Protein AF-A0AAW2AM13-F1 (afdb_monomer)

Secondary structure (DSSP, 8-state):
----------EEE-----TTEE-EEEGGG---TTSEEEEEETTEEEEEEETTEEEE-GGGTTTEE--GGGGGGTB--EEESSPPSEEEEEEEEETTEEEEEEEEEEE---TT-----S--EEEEEE-----HHHHHHHHHHHHHHHHHHHHHHHHHHHHHHHHHHHHHHHHHHHHHHHHHHHHHHHHSS-SS------------------------------------------S---EEEEEEEE-S-TT-----GGGG---TTEEEEEEEEETTTEE--SHHHHHHHHHHHHHHHHHHHHHT----TT-----EEE--

Radius of gyration: 31.41 Å; Cα contacts (8 Å, |Δi|>4): 414; chains: 1; bounding box: 97×64×64 Å

Nearest PDB structures (foldseek):
  6sru-assembly9_I  TM=7.820E-01  e=1.580E-06  Mus musculus
  5x8l-assembly1_A  TM=7.707E-01  e=1.488E-06  Homo sapiens
  6sru-assembly10_J  TM=7.373E-01  e=7.263E-07  Mus musculus
  7xj9-assembly1_J  TM=5.524E-01  e=1.725E-03  Homo sapiens

InterPro domains:
  IPR007110 Immunoglobulin-like domain [PS50835] (1-102)
  IPR013783 Immunoglobulin-like fold [G3DSA:2.60.40.10] (10-112)
  IPR036179 Immunoglobulin-like domain superfamily [SSF48726] (15-102)

Solvent-accessible surface area (backbone atoms only — not comparable to full-atom values): 19755 Å² total; per-residue (Å²): 136,82,81,82,69,85,81,80,67,47,73,41,78,52,89,72,84,42,56,33,43,54,50,29,32,35,47,90,52,44,58,40,60,90,27,36,39,37,35,27,47,78,40,42,26,40,34,39,35,46,90,86,39,80,44,52,7,74,93,29,61,98,35,68,49,64,60,71,87,40,12,61,55,9,40,70,30,50,35,29,81,70,57,70,73,45,48,32,38,43,36,44,34,54,92,92,47,73,39,75,45,38,34,40,32,38,73,71,77,74,96,75,84,68,90,68,78,88,72,57,41,44,73,43,82,47,96,75,86,82,48,75,67,47,53,51,42,27,52,47,32,43,50,50,18,52,51,54,57,47,52,57,50,52,54,53,49,54,52,52,52,52,51,54,52,49,49,56,51,49,55,51,48,54,54,48,52,54,52,50,54,52,51,54,59,60,65,73,65,77,82,75,84,89,81,89,85,90,81,91,84,89,83,88,86,80,89,77,89,82,85,87,87,89,83,92,78,93,84,86,88,84,86,84,86,84,79,91,75,84,73,88,87,78,76,101,62,79,35,46,40,53,41,72,42,83,44,88,61,62,83,67,87,71,81,73,64,47,80,79,51,90,56,87,58,46,49,57,37,56,34,48,23,31,94,92,74,39,68,47,93,29,68,57,37,52,53,34,49,53,50,50,54,54,50,50,54,54,52,22,68,75,71,73,47,83,77,56,100,85,71,78,87,79,64,75,51,83,63,133

Foldseek 3Di:
DDPPPPPDKAKDFDQDWDLFKGWIFIPPQAQLLQKWKWKDFQLATQWIDHPNDIFGFPVQPPFWDAPNVCSSRRTRMIGGVGDDFGKMKMWIGDPPDIYIWIKGKDWDDDPPPDDDDGGGIGIDTDDDDDDPVSVLSNVVRVVVSVVVVVVVVVVVVVVVVVVVVVVVVVVVVVVVVVVVVVVVVVVVPPPDDDDDDDDDDDDDDDDDDDDDDDDDDDDDDDDDDDDDDDDDDDDLAQAEEEAEDEDPDQPDDDDDCVVVDPDPSYHYAYFYQYPVPGTDPHPRVVVRVVSVVVVVVVVCVVVVNPDDPPDDSHPYDDDD

Structure (mmCIF, N/CA/C/O backbone):
data_AF-A0AAW2AM13-F1
#
_entry.id   AF-A0AAW2AM13-F1
#
loop_
_atom_site.group_PDB
_atom_site.id
_atom_site.type_symbol
_atom_site.label_atom_id
_atom_site.label_alt_id
_atom_site.label_comp_id
_atom_site.label_asym_id
_atom_site.label_entity_id
_atom_site.label_seq_id
_atom_site.pdbx_PDB_ins_code
_atom_site.Cartn_x
_atom_site.Cartn_y
_atom_site.Cartn_z
_atom_site.occupancy
_atom_site.B_iso_or_equiv
_atom_site.auth_seq_id
_atom_site.auth_comp_id
_atom_site.auth_asym_id
_atom_site.auth_atom_id
_atom_site.pdbx_PDB_model_num
ATOM 1 N N . MET A 1 1 ? -11.508 -31.869 -19.699 1.00 34.47 1 MET A N 1
ATOM 2 C CA . MET A 1 1 ? -10.781 -30.897 -20.535 1.00 34.47 1 MET A CA 1
ATOM 3 C C . MET A 1 1 ? -11.032 -29.560 -19.865 1.00 34.47 1 MET A C 1
ATOM 5 O O . MET A 1 1 ? -12.048 -28.932 -20.126 1.00 34.47 1 MET A O 1
ATOM 9 N N . GLU A 1 2 ? -10.237 -29.259 -18.841 1.00 38.25 2 GLU A N 1
ATOM 10 C CA . GLU A 1 2 ? -10.307 -27.974 -18.144 1.00 38.25 2 GLU A CA 1
ATOM 11 C C . GLU A 1 2 ? -9.709 -26.927 -19.078 1.00 38.25 2 GLU A C 1
ATOM 13 O O . GLU A 1 2 ? -8.621 -27.117 -19.619 1.00 38.25 2 GLU A O 1
ATOM 18 N N . ALA A 1 3 ? -10.469 -25.870 -19.343 1.00 39.97 3 ALA A N 1
ATOM 19 C CA . ALA A 1 3 ? -9.937 -24.694 -19.998 1.00 39.97 3 ALA A CA 1
ATOM 20 C C . ALA A 1 3 ? -9.095 -23.952 -18.955 1.00 39.97 3 ALA A C 1
ATOM 22 O O . ALA A 1 3 ? -9.640 -23.217 -18.135 1.00 39.97 3 ALA A O 1
ATOM 23 N N . GLU A 1 4 ? -7.782 -24.177 -18.963 1.00 42.56 4 GLU A N 1
ATOM 24 C CA . GLU A 1 4 ? -6.815 -23.250 -18.373 1.00 42.56 4 GLU A CA 1
ATOM 25 C C . GLU A 1 4 ? -6.974 -21.916 -19.111 1.00 42.56 4 GLU A C 1
ATOM 27 O O . GLU A 1 4 ? -6.429 -21.701 -20.195 1.00 42.56 4 GLU A O 1
ATOM 32 N N . SER A 1 5 ? -7.828 -21.036 -18.588 1.00 50.34 5 SER A N 1
ATOM 33 C CA . SER A 1 5 ? -7.945 -19.688 -19.120 1.00 50.34 5 SER A CA 1
ATOM 34 C C . SER A 1 5 ? -6.643 -18.956 -18.817 1.00 50.34 5 SER A C 1
ATOM 36 O O . SER A 1 5 ? -6.288 -18.802 -17.650 1.00 50.34 5 SER A O 1
ATOM 38 N N . ASN A 1 6 ? -5.956 -18.517 -19.872 1.00 51.34 6 ASN A N 1
ATOM 39 C CA . ASN A 1 6 ? -4.823 -17.593 -19.855 1.00 51.34 6 ASN A CA 1
ATOM 40 C C . ASN A 1 6 ? -5.012 -16.462 -18.821 1.00 51.34 6 ASN A C 1
ATOM 42 O O . ASN A 1 6 ? -5.544 -15.405 -19.146 1.00 51.34 6 ASN A O 1
ATOM 46 N N . ASN A 1 7 ? -4.531 -16.662 -17.594 1.00 58.66 7 ASN A N 1
ATOM 47 C CA . ASN A 1 7 ? -4.428 -15.627 -16.559 1.00 58.66 7 ASN A CA 1
ATOM 48 C C . ASN A 1 7 ? -3.026 -14.996 -16.557 1.00 58.66 7 ASN A C 1
ATOM 50 O O . ASN A 1 7 ? -2.530 -14.542 -15.524 1.00 58.66 7 ASN A O 1
ATOM 54 N N . GLU A 1 8 ? -2.356 -15.000 -17.712 1.00 78.81 8 GLU A N 1
ATOM 55 C CA . GLU A 1 8 ? -1.064 -14.351 -17.878 1.00 78.81 8 GLU A CA 1
ATOM 56 C C . GLU A 1 8 ? -1.241 -12.871 -18.200 1.00 78.81 8 GLU A C 1
ATOM 58 O O . GLU A 1 8 ? -1.707 -12.501 -19.278 1.00 78.81 8 GLU A O 1
ATOM 63 N N . PHE A 1 9 ? -0.890 -12.020 -17.233 1.00 88.62 9 PHE A N 1
ATOM 64 C CA . PHE A 1 9 ? -0.894 -10.575 -17.396 1.00 88.62 9 PHE A CA 1
ATOM 65 C C . PHE A 1 9 ? 0.418 -9.966 -16.918 1.00 88.62 9 PHE A C 1
ATOM 67 O O . PHE A 1 9 ? 1.115 -10.539 -16.089 1.00 88.62 9 PHE A O 1
ATOM 74 N N . GLN A 1 10 ? 0.747 -8.805 -17.469 1.00 92.44 10 GLN A N 1
ATOM 75 C CA . GLN A 1 10 ? 1.889 -7.981 -17.098 1.00 92.44 10 GLN A CA 1
ATOM 76 C C . GLN A 1 10 ? 1.428 -6.534 -16.954 1.00 92.44 10 GLN A C 1
ATOM 78 O O . GLN A 1 10 ? 0.447 -6.126 -17.580 1.00 92.44 10 GLN A O 1
ATOM 83 N N . ILE A 1 11 ? 2.161 -5.748 -16.169 1.00 95.31 11 ILE A N 1
ATOM 84 C CA . ILE A 1 11 ? 1.946 -4.304 -16.078 1.00 95.31 11 ILE A CA 1
ATOM 85 C C . ILE A 1 11 ? 2.855 -3.614 -17.096 1.00 95.31 11 ILE A C 1
ATOM 87 O O . ILE A 1 11 ? 4.075 -3.808 -17.099 1.00 95.31 11 ILE A O 1
ATOM 91 N N . VAL A 1 12 ? 2.260 -2.799 -17.960 1.00 94.75 12 VAL A N 1
ATOM 92 C CA . VAL A 1 12 ? 2.947 -2.074 -19.029 1.00 94.75 12 VAL A CA 1
ATOM 93 C C . VAL A 1 12 ? 2.898 -0.579 -18.727 1.00 94.75 12 VAL A C 1
ATOM 95 O O . VAL A 1 12 ? 1.835 -0.029 -18.444 1.00 94.75 12 VAL A O 1
ATOM 98 N N . LEU A 1 13 ? 4.061 0.074 -18.772 1.00 94.25 13 LEU A N 1
ATOM 99 C CA . LEU A 1 13 ? 4.183 1.531 -18.700 1.00 94.25 13 LEU A CA 1
ATOM 100 C C . LEU A 1 13 ? 3.993 2.118 -20.103 1.00 94.25 13 LEU A C 1
ATOM 102 O O . LEU A 1 13 ? 4.618 1.649 -21.052 1.00 94.25 13 LEU A O 1
ATOM 106 N N . SER A 1 14 ? 3.159 3.145 -20.217 1.00 89.00 14 SER A N 1
ATOM 107 C CA . SER A 1 14 ? 2.939 3.890 -21.460 1.00 89.00 14 SER A CA 1
ATOM 108 C C . SER A 1 14 ? 3.911 5.069 -21.522 1.00 89.00 14 SER A C 1
ATOM 110 O O . SER A 1 14 ? 4.115 5.750 -20.522 1.00 89.00 14 SER A O 1
ATOM 112 N N . GLU A 1 15 ? 4.497 5.332 -22.690 1.00 74.25 15 GLU A N 1
ATOM 113 C CA . GLU A 1 15 ? 5.493 6.405 -22.888 1.00 74.25 15 GLU A CA 1
ATOM 114 C C . GLU A 1 15 ? 4.870 7.805 -23.059 1.00 74.25 15 GLU A C 1
ATOM 116 O O . GLU A 1 15 ? 5.548 8.766 -23.420 1.00 74.25 15 GLU A O 1
ATOM 121 N N . GLU A 1 16 ? 3.568 7.943 -22.811 1.00 69.81 16 GLU A N 1
ATOM 122 C CA . GLU A 1 16 ? 2.870 9.220 -22.905 1.00 69.81 16 GLU A CA 1
ATOM 123 C C . GLU A 1 16 ? 3.302 10.178 -21.786 1.00 69.81 16 GLU A C 1
ATOM 125 O O . GLU A 1 16 ? 3.353 9.834 -20.604 1.00 69.81 16 GLU A O 1
ATOM 130 N N . THR A 1 17 ? 3.599 11.420 -22.165 1.00 59.69 17 THR A N 1
ATOM 131 C CA . THR A 1 17 ? 4.023 12.460 -21.229 1.00 59.69 17 THR A CA 1
ATOM 132 C C . THR A 1 17 ? 2.808 13.174 -20.655 1.00 59.69 17 THR A C 1
ATOM 134 O O . THR A 1 17 ? 2.216 14.030 -21.317 1.00 59.69 17 THR A O 1
ATOM 137 N N . LYS A 1 18 ? 2.462 12.863 -19.405 1.00 67.19 18 LYS A N 1
ATOM 138 C CA . LYS A 1 18 ? 1.490 13.628 -18.622 1.00 67.19 18 LYS A CA 1
ATOM 139 C C . LYS A 1 18 ? 2.146 14.064 -17.314 1.00 67.19 18 LYS A C 1
ATOM 141 O O . LYS A 1 18 ? 2.714 13.246 -16.601 1.00 67.19 18 LYS A O 1
ATOM 146 N N . SER A 1 19 ? 2.104 15.361 -17.017 1.00 72.56 19 SER A N 1
ATOM 147 C CA . SER A 1 19 ? 2.860 15.959 -15.904 1.00 72.56 19 SER A CA 1
ATOM 148 C C . SER A 1 19 ? 2.399 15.506 -14.514 1.00 72.56 19 SER A C 1
ATOM 150 O O . SER A 1 19 ? 3.116 15.719 -13.544 1.00 72.56 19 SER A O 1
ATOM 152 N N . ASP A 1 20 ? 1.217 14.897 -14.414 1.00 84.75 20 ASP A N 1
ATOM 153 C CA . ASP A 1 20 ? 0.537 14.554 -13.161 1.00 84.75 20 ASP A CA 1
ATOM 154 C C . ASP A 1 20 ? 0.215 13.048 -13.032 1.00 84.75 20 ASP A C 1
ATOM 156 O O . ASP A 1 20 ? -0.394 12.625 -12.051 1.00 84.75 20 ASP A O 1
ATOM 160 N N . THR A 1 21 ? 0.573 12.220 -14.025 1.00 90.38 21 THR A N 1
ATOM 161 C CA . THR A 1 21 ? 0.096 10.828 -14.110 1.00 90.38 21 THR A CA 1
ATOM 162 C C . THR A 1 21 ? 1.199 9.863 -14.552 1.00 90.38 21 THR A C 1
ATOM 164 O O . THR A 1 21 ? 1.851 10.087 -15.569 1.00 90.38 21 THR A O 1
ATOM 167 N N . ILE A 1 22 ? 1.353 8.741 -13.841 1.00 93.44 22 ILE A N 1
ATOM 168 C CA . ILE A 1 22 ? 2.130 7.576 -14.293 1.00 93.44 22 ILE A CA 1
ATOM 169 C C . ILE A 1 22 ? 1.175 6.605 -14.992 1.00 93.44 22 ILE A C 1
ATOM 171 O O . ILE A 1 22 ? 0.314 6.002 -14.348 1.00 93.44 22 ILE A O 1
ATOM 175 N N . LEU A 1 23 ? 1.325 6.461 -16.310 1.00 93.25 23 LEU A N 1
ATOM 176 C CA . LEU A 1 23 ? 0.379 5.731 -17.153 1.00 93.25 23 LEU A CA 1
ATOM 177 C C . LEU A 1 23 ? 0.700 4.235 -17.229 1.00 93.25 23 LEU A C 1
ATOM 179 O O . LEU A 1 23 ? 1.558 3.813 -18.005 1.00 93.25 23 LEU A O 1
ATOM 183 N N . CYS A 1 24 ? -0.023 3.419 -16.467 1.00 93.81 24 CYS A N 1
ATOM 184 C CA . CYS A 1 24 ? 0.142 1.968 -16.436 1.00 93.81 24 CYS A CA 1
ATOM 185 C C . CYS A 1 24 ? -1.144 1.239 -16.829 1.00 93.81 24 CYS A C 1
ATOM 187 O O . CYS A 1 24 ? -2.235 1.580 -16.374 1.00 93.81 24 CYS A O 1
ATOM 189 N N . HIS A 1 25 ? -1.003 0.189 -17.633 1.00 94.12 25 HIS A N 1
ATOM 190 C CA . HIS A 1 25 ? -2.113 -0.666 -18.040 1.00 94.12 25 HIS A CA 1
ATOM 191 C C . HIS A 1 25 ? -1.739 -2.146 -17.954 1.00 94.12 25 HIS A C 1
ATOM 193 O O . HIS A 1 25 ? -0.569 -2.520 -18.072 1.00 94.12 25 HIS A O 1
ATOM 199 N N . LEU A 1 26 ? -2.739 -2.999 -17.750 1.00 94.12 26 LEU A N 1
ATOM 200 C CA . LEU A 1 26 ? -2.568 -4.445 -17.813 1.00 94.12 26 LEU A CA 1
ATOM 201 C C . LEU A 1 26 ? -2.512 -4.908 -19.271 1.00 94.12 26 LEU A C 1
ATOM 203 O O . LEU A 1 26 ? -3.323 -4.499 -20.108 1.00 94.12 26 LEU A O 1
ATOM 207 N N . SER A 1 27 ? -1.577 -5.806 -19.578 1.00 88.62 27 SER A N 1
ATOM 208 C CA . SER A 1 27 ? -1.520 -6.476 -20.877 1.00 88.62 27 SER A CA 1
ATOM 209 C C . SER A 1 27 ? -2.859 -7.151 -21.193 1.00 88.62 27 SER A C 1
ATOM 211 O O . SER A 1 27 ? -3.501 -7.692 -20.293 1.00 88.62 27 SER A O 1
ATOM 213 N N . HIS A 1 28 ? -3.245 -7.180 -22.468 1.00 82.56 28 HIS A N 1
ATOM 214 C CA . HIS A 1 28 ? -4.473 -7.833 -22.945 1.00 82.56 28 HIS A CA 1
ATOM 215 C C . HIS A 1 28 ? -5.797 -7.222 -22.444 1.00 82.56 28 HIS A C 1
ATOM 217 O O . HIS A 1 28 ? -6.837 -7.843 -22.642 1.00 82.56 28 HIS A O 1
ATOM 223 N N . ASN A 1 29 ? -5.792 -6.007 -21.869 1.00 77.75 29 ASN A N 1
ATOM 224 C CA . ASN A 1 29 ? -7.016 -5.284 -21.482 1.00 77.75 29 ASN A CA 1
ATOM 225 C C . ASN A 1 29 ? -7.897 -6.098 -20.505 1.00 77.75 29 ASN A C 1
ATOM 227 O O . ASN A 1 29 ? -9.113 -6.213 -20.659 1.00 77.75 29 ASN A O 1
ATOM 231 N N . ILE A 1 30 ? -7.246 -6.741 -19.533 1.00 88.25 30 ILE A N 1
ATOM 232 C CA . ILE A 1 30 ? -7.905 -7.546 -18.502 1.00 88.25 30 ILE A CA 1
ATOM 233 C C . ILE A 1 30 ? -8.464 -6.608 -17.430 1.00 88.25 30 ILE A C 1
ATOM 235 O O . ILE A 1 30 ? -7.782 -5.685 -16.990 1.00 88.25 30 ILE A O 1
ATOM 239 N N . SER A 1 31 ? -9.692 -6.865 -16.979 1.00 91.12 31 SER A N 1
ATOM 240 C CA . SER A 1 31 ? -10.332 -6.070 -15.929 1.00 91.12 31 SER A CA 1
ATOM 241 C C . SER A 1 31 ? -9.576 -6.168 -14.601 1.00 91.12 31 SER A C 1
ATOM 243 O O . SER A 1 31 ? -9.434 -7.251 -14.033 1.00 91.12 31 SER A O 1
ATOM 245 N N . ALA A 1 32 ? -9.199 -5.016 -14.054 1.00 91.69 32 ALA A N 1
ATOM 246 C CA . ALA A 1 32 ? -8.535 -4.873 -12.764 1.00 91.69 32 ALA A CA 1
ATOM 247 C C . ALA A 1 32 ? -9.512 -4.666 -11.586 1.00 91.69 32 ALA A C 1
ATOM 249 O O . ALA A 1 32 ? -9.083 -4.578 -10.441 1.00 91.69 32 ALA A O 1
ATOM 250 N N . VAL A 1 33 ? -10.829 -4.612 -11.827 1.00 92.50 33 VAL A N 1
ATOM 251 C CA . VAL A 1 33 ? -11.846 -4.288 -10.797 1.00 92.50 33 VAL A CA 1
ATOM 252 C C . VAL A 1 33 ? -11.836 -5.250 -9.602 1.00 92.50 33 VAL A C 1
ATOM 254 O O . VAL A 1 33 ? -12.071 -4.840 -8.467 1.00 92.50 33 VAL A O 1
ATOM 257 N N . ALA A 1 34 ? -11.596 -6.538 -9.852 1.00 89.69 34 ALA A N 1
ATOM 258 C CA . ALA A 1 34 ? -11.531 -7.562 -8.807 1.00 89.69 34 ALA A CA 1
ATOM 259 C C . ALA A 1 34 ? -10.113 -7.752 -8.238 1.00 89.69 34 ALA A C 1
ATOM 261 O O . ALA A 1 34 ? -9.929 -8.542 -7.315 1.00 89.69 34 ALA A O 1
ATOM 262 N N . MET A 1 35 ? -9.121 -7.055 -8.796 1.00 93.50 35 MET A N 1
ATOM 263 C CA . MET A 1 35 ? -7.724 -7.169 -8.399 1.00 93.50 35 MET A CA 1
ATOM 264 C C . MET A 1 35 ? -7.406 -6.211 -7.256 1.00 93.50 35 MET A C 1
ATOM 266 O O . MET A 1 35 ? -8.108 -5.229 -7.001 1.00 93.50 35 MET A O 1
ATOM 270 N N . GLU A 1 36 ? -6.311 -6.499 -6.571 1.00 94.62 36 GLU A N 1
ATOM 271 C CA . GLU A 1 36 ? -5.734 -5.595 -5.594 1.00 94.62 36 GLU A CA 1
ATOM 272 C C . GLU A 1 36 ? -4.581 -4.820 -6.240 1.00 94.62 36 GLU A C 1
ATOM 274 O O . GLU A 1 36 ? -3.684 -5.416 -6.832 1.00 94.62 36 GLU A O 1
ATOM 279 N N . ILE A 1 37 ? -4.613 -3.491 -6.144 1.00 96.69 37 ILE A N 1
ATOM 280 C CA . ILE A 1 37 ? -3.616 -2.601 -6.752 1.00 96.69 37 ILE A CA 1
ATOM 281 C C . ILE A 1 37 ? -2.953 -1.805 -5.640 1.00 96.69 37 ILE A C 1
ATOM 283 O O . ILE A 1 37 ? -3.635 -1.197 -4.815 1.00 96.69 37 ILE A O 1
ATOM 287 N N . ARG A 1 38 ? -1.623 -1.784 -5.616 1.00 97.06 38 ARG A N 1
ATOM 288 C CA . ARG A 1 38 ? -0.847 -1.013 -4.644 1.00 97.06 38 ARG A CA 1
ATOM 289 C C . ARG A 1 38 ? 0.169 -0.141 -5.354 1.00 97.06 38 ARG A C 1
ATOM 291 O O . ARG A 1 38 ? 0.928 -0.634 -6.184 1.00 97.06 38 ARG A O 1
ATOM 298 N N . TRP A 1 39 ? 0.208 1.129 -4.982 1.00 98.19 39 TRP A N 1
ATOM 299 C CA . TRP A 1 39 ? 1.229 2.067 -5.417 1.00 98.19 39 TRP A CA 1
ATOM 300 C C . TRP A 1 39 ? 2.070 2.511 -4.227 1.00 98.19 39 TRP A C 1
ATOM 302 O O . TRP A 1 39 ? 1.536 2.919 -3.194 1.00 98.19 39 TRP A O 1
ATOM 312 N N . PHE A 1 40 ? 3.387 2.469 -4.398 1.00 98.06 40 PHE A N 1
ATOM 313 C CA . PHE A 1 40 ? 4.366 2.972 -3.440 1.00 98.06 40 PHE A CA 1
ATOM 314 C C . PHE A 1 40 ? 5.296 3.967 -4.121 1.00 98.06 40 PHE A C 1
ATOM 316 O O . PHE A 1 40 ? 5.604 3.803 -5.299 1.00 98.06 40 PHE A O 1
ATOM 323 N N . LYS A 1 41 ? 5.779 4.955 -3.371 1.00 96.75 41 LYS A N 1
ATOM 324 C CA . LYS A 1 41 ? 6.922 5.792 -3.740 1.00 96.75 41 LYS A CA 1
ATOM 325 C C . LYS A 1 41 ? 8.013 5.516 -2.721 1.00 96.75 41 LYS A C 1
ATOM 327 O O . LYS A 1 41 ? 7.814 5.748 -1.531 1.00 96.75 41 LYS A O 1
ATOM 332 N N . GLU A 1 42 ? 9.146 4.995 -3.172 1.00 95.94 42 GLU A N 1
ATOM 333 C CA . GLU A 1 42 ? 10.180 4.451 -2.290 1.00 95.94 42 GLU A CA 1
ATOM 334 C C . GLU A 1 42 ? 9.601 3.402 -1.331 1.00 95.94 42 GLU A C 1
ATOM 336 O O . GLU A 1 42 ? 9.319 2.288 -1.752 1.00 95.94 42 GLU A O 1
ATOM 341 N N . THR A 1 43 ? 9.392 3.745 -0.060 1.00 95.25 43 THR A N 1
ATOM 342 C CA . THR A 1 43 ? 8.769 2.859 0.938 1.00 95.25 43 THR A CA 1
ATOM 343 C C . THR A 1 43 ? 7.430 3.382 1.452 1.00 95.25 43 THR A C 1
ATOM 345 O O . THR A 1 43 ? 6.774 2.718 2.255 1.00 95.25 43 THR A O 1
ATOM 348 N N . ASP A 1 44 ? 6.990 4.539 0.962 1.00 96.31 44 ASP A N 1
ATOM 349 C CA . ASP A 1 44 ? 5.738 5.152 1.367 1.00 96.31 44 ASP A CA 1
ATOM 350 C C . ASP A 1 44 ? 4.587 4.640 0.504 1.00 96.31 44 ASP A C 1
ATOM 352 O O . ASP A 1 44 ? 4.644 4.675 -0.727 1.00 96.31 44 ASP A O 1
ATOM 356 N N . CYS A 1 45 ? 3.518 4.179 1.153 1.00 95.50 45 CYS A N 1
ATOM 357 C CA . CYS A 1 45 ? 2.259 3.871 0.489 1.00 95.50 45 CYS A CA 1
ATOM 358 C C . CYS A 1 45 ? 1.710 5.155 -0.134 1.00 95.50 45 CYS A C 1
ATOM 360 O O . CYS A 1 45 ? 1.542 6.153 0.564 1.00 95.50 45 CYS A O 1
ATOM 362 N N . VAL A 1 46 ? 1.437 5.116 -1.436 1.00 97.19 46 VAL A N 1
ATOM 363 C CA . VAL A 1 46 ? 0.760 6.191 -2.165 1.00 97.19 46 VAL A CA 1
ATOM 364 C C . VAL A 1 46 ? -0.733 5.921 -2.159 1.00 97.19 46 VAL A C 1
ATOM 366 O O . VAL A 1 46 ? -1.507 6.735 -1.665 1.00 97.19 46 VAL A O 1
ATOM 369 N N . CYS A 1 47 ? -1.144 4.753 -2.651 1.00 95.88 47 CYS A N 1
ATOM 370 C CA . CYS A 1 47 ? -2.521 4.299 -2.541 1.00 95.88 47 CYS A CA 1
ATOM 371 C C . CYS A 1 47 ? -2.644 2.781 -2.634 1.00 95.88 47 CYS A C 1
ATOM 373 O O . CYS A 1 47 ? -1.747 2.063 -3.081 1.00 95.88 47 CYS A O 1
ATOM 375 N N . PHE A 1 48 ? -3.804 2.310 -2.203 1.00 92.31 48 PHE A N 1
ATOM 376 C CA . PHE A 1 48 ? -4.191 0.915 -2.160 1.00 92.31 48 PHE A CA 1
ATOM 377 C C . PHE A 1 48 ? -5.639 0.792 -2.630 1.00 92.31 48 PHE A C 1
ATOM 379 O O . PHE A 1 48 ? -6.528 1.433 -2.075 1.00 92.31 48 PHE A O 1
ATOM 386 N N . TYR A 1 49 ? -5.891 -0.042 -3.632 1.00 94.06 49 TYR A N 1
ATOM 387 C CA . TYR A 1 49 ? -7.228 -0.373 -4.105 1.00 94.06 49 TYR A CA 1
ATOM 388 C C . TYR A 1 49 ? -7.518 -1.849 -3.855 1.00 94.06 49 TYR A C 1
ATOM 390 O O . TYR A 1 49 ? -6.771 -2.717 -4.303 1.00 94.06 49 TYR A O 1
ATOM 398 N N . LYS A 1 50 ? -8.624 -2.131 -3.164 1.00 90.19 50 LYS A N 1
ATOM 399 C CA . LYS A 1 50 ? -9.157 -3.487 -2.981 1.00 90.19 50 LYS A CA 1
ATOM 400 C C . LYS A 1 50 ? -10.648 -3.426 -2.691 1.00 90.19 50 LYS A C 1
ATOM 402 O O . LYS A 1 50 ? -11.107 -2.512 -2.008 1.00 90.19 50 LYS A O 1
ATOM 407 N N . ASN A 1 51 ? -11.415 -4.409 -3.164 1.00 87.38 51 ASN A N 1
ATOM 408 C CA . ASN A 1 51 ? -12.855 -4.522 -2.892 1.00 87.38 51 ASN A CA 1
ATOM 409 C C . ASN A 1 51 ? -13.625 -3.228 -3.221 1.00 87.38 51 ASN A C 1
ATOM 411 O O . ASN A 1 51 ? -14.486 -2.795 -2.453 1.00 87.38 51 ASN A O 1
ATOM 415 N N . LYS A 1 52 ? -13.283 -2.584 -4.349 1.00 85.88 52 LYS A N 1
ATOM 416 C CA . LYS A 1 52 ? -13.858 -1.301 -4.795 1.00 85.88 52 LYS A CA 1
ATOM 417 C C . LYS A 1 52 ? -13.660 -0.135 -3.819 1.00 85.88 52 LYS A C 1
ATOM 419 O O . LYS A 1 52 ? -14.401 0.843 -3.866 1.00 85.88 52 LYS A O 1
ATOM 424 N N . ARG A 1 53 ? -12.673 -0.227 -2.928 1.00 88.62 53 ARG A N 1
ATOM 425 C CA . ARG A 1 53 ? -12.285 0.846 -2.011 1.00 88.62 53 ARG A CA 1
ATOM 426 C C . ARG A 1 53 ? -10.874 1.297 -2.333 1.00 88.62 53 ARG A C 1
ATOM 428 O O . ARG A 1 53 ? -9.972 0.466 -2.403 1.00 88.62 53 ARG A O 1
ATOM 435 N N . LEU A 1 54 ? -10.709 2.606 -2.487 1.00 91.94 54 LEU A N 1
ATOM 436 C CA . LEU A 1 54 ? -9.414 3.265 -2.570 1.00 91.94 54 LEU A CA 1
ATOM 437 C C . LEU A 1 54 ? -9.044 3.787 -1.177 1.00 91.94 54 LEU A C 1
ATOM 439 O O . LEU A 1 54 ? -9.838 4.469 -0.533 1.00 91.94 54 LEU A O 1
ATOM 443 N N . ILE A 1 55 ? -7.858 3.424 -0.709 1.00 91.88 55 ILE A N 1
ATOM 444 C CA . ILE A 1 55 ? -7.235 3.911 0.517 1.00 91.88 55 ILE A CA 1
ATOM 445 C C . ILE A 1 55 ? -6.019 4.722 0.095 1.00 91.88 55 ILE A C 1
ATOM 447 O O . ILE A 1 55 ? -5.145 4.218 -0.611 1.00 91.88 55 ILE A O 1
ATOM 451 N N . GLU A 1 56 ? -5.966 5.972 0.527 1.00 94.69 56 GLU A N 1
ATOM 452 C CA . GLU A 1 56 ? -4.836 6.858 0.277 1.00 94.69 56 GLU A CA 1
ATOM 453 C C . GLU A 1 56 ? -3.778 6.677 1.362 1.00 94.69 56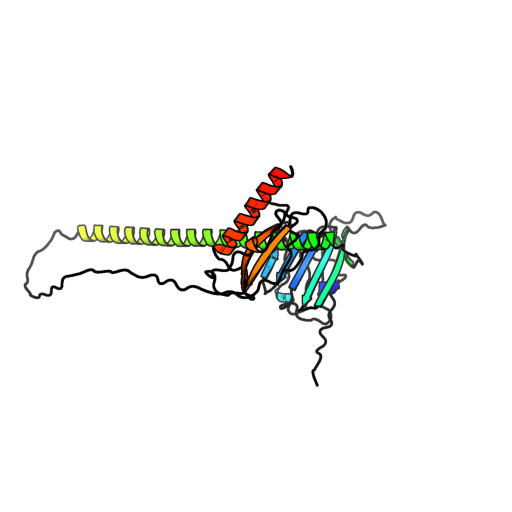 GLU A C 1
ATOM 455 O O . GLU A 1 56 ? -4.084 6.447 2.535 1.00 94.69 56 GLU A O 1
ATOM 460 N N . GLY A 1 57 ? -2.514 6.769 0.965 1.00 91.06 57 GLY A N 1
ATOM 461 C CA . GLY A 1 57 ? -1.406 6.842 1.898 1.00 91.06 57 GLY A CA 1
ATOM 462 C C . GLY A 1 57 ? -1.467 8.116 2.730 1.00 91.06 57 GLY A C 1
ATOM 463 O O . GLY A 1 57 ? -1.849 9.167 2.226 1.00 91.06 57 GLY A O 1
ATOM 464 N N . ILE A 1 58 ? -1.020 8.048 3.987 1.00 89.50 58 ILE A N 1
ATOM 465 C CA . ILE A 1 58 ? -1.054 9.192 4.919 1.00 89.50 58 ILE A CA 1
ATOM 466 C C . ILE A 1 58 ? -0.348 10.418 4.316 1.00 89.50 58 ILE A C 1
ATOM 468 O O . ILE A 1 58 ? -0.861 11.529 4.367 1.00 89.50 58 ILE A O 1
ATOM 472 N N . SER A 1 59 ? 0.814 10.216 3.688 1.00 90.44 59 SER A N 1
ATOM 473 C CA . SER A 1 59 ? 1.593 11.292 3.059 1.00 90.44 59 SER A CA 1
ATOM 474 C C . SER A 1 59 ? 0.997 11.806 1.739 1.00 90.44 59 SER A C 1
ATOM 476 O O . SER A 1 59 ? 1.514 12.762 1.160 1.00 90.44 59 SER A O 1
ATOM 478 N N . TYR A 1 60 ? -0.052 11.167 1.221 1.00 92.00 60 TYR A N 1
ATOM 479 C CA . TYR A 1 60 ? -0.660 11.461 -0.079 1.00 92.00 60 TYR A CA 1
ATOM 480 C C . TYR A 1 60 ? -2.152 11.777 0.018 1.00 92.00 60 TYR A C 1
ATOM 482 O O . TYR A 1 60 ? -2.802 11.889 -1.016 1.00 92.00 60 TYR A O 1
ATOM 490 N N . GLU A 1 61 ? -2.668 11.963 1.232 1.00 88.69 61 GLU A N 1
ATOM 491 C CA . GLU A 1 61 ? -4.073 12.277 1.474 1.00 88.69 61 GLU A CA 1
ATOM 492 C C . GLU A 1 61 ? -4.532 13.489 0.652 1.00 88.69 61 GLU A C 1
ATOM 494 O O . GLU A 1 61 ? -3.841 14.507 0.553 1.00 88.69 61 GLU A O 1
ATOM 499 N N . ASP A 1 62 ? -5.693 13.338 0.019 1.00 88.19 62 ASP A N 1
ATOM 500 C CA . ASP A 1 62 ? -6.329 14.286 -0.887 1.00 88.19 62 ASP A CA 1
ATOM 501 C C . ASP A 1 62 ? -5.495 14.615 -2.138 1.00 88.19 62 ASP A C 1
ATOM 503 O O . ASP A 1 62 ? -5.816 15.566 -2.859 1.00 88.19 62 ASP A O 1
ATOM 507 N N . ARG A 1 63 ? -4.417 13.875 -2.426 1.00 89.75 63 ARG A N 1
ATOM 508 C CA . ARG A 1 63 ? -3.564 14.090 -3.609 1.00 89.75 63 ARG A CA 1
ATOM 509 C C . ARG A 1 63 ? -3.667 12.977 -4.635 1.00 89.75 63 ARG A C 1
ATOM 511 O O . ARG A 1 63 ? -3.231 13.209 -5.761 1.00 89.75 63 ARG A O 1
ATOM 518 N N . VAL A 1 64 ? -4.219 11.818 -4.277 1.00 91.69 64 VAL A N 1
ATOM 519 C CA . VAL A 1 64 ? -4.269 10.652 -5.162 1.00 91.69 64 VAL A CA 1
ATOM 520 C C . VAL A 1 64 ? -5.627 10.505 -5.819 1.00 91.69 64 VAL A C 1
ATOM 522 O O . VAL A 1 64 ? -6.671 10.658 -5.195 1.00 91.69 64 VAL A O 1
ATOM 525 N N . SER A 1 65 ? -5.609 10.116 -7.086 1.00 86.75 65 SER A N 1
ATOM 526 C CA . SER A 1 65 ? -6.777 9.558 -7.753 1.00 86.75 65 SER A CA 1
ATOM 527 C C . SER A 1 65 ? -6.369 8.332 -8.563 1.00 86.75 65 SER A C 1
ATOM 529 O O . SER A 1 65 ? -5.278 8.266 -9.132 1.00 86.75 65 SER A O 1
ATOM 531 N N . LEU A 1 66 ? -7.249 7.334 -8.565 1.00 83.94 66 LEU A N 1
ATOM 532 C CA . LEU A 1 66 ? -7.163 6.159 -9.423 1.00 83.94 66 LEU A CA 1
ATOM 533 C C . LEU A 1 66 ? -8.389 6.200 -10.344 1.00 83.94 66 LEU A C 1
ATOM 535 O O . LEU A 1 66 ? -9.492 6.401 -9.825 1.00 83.94 66 LEU A O 1
ATOM 539 N N . PRO A 1 67 ? -8.247 6.022 -11.668 1.00 84.12 67 PRO A N 1
ATOM 540 C CA . PRO A 1 67 ? -9.377 6.063 -12.591 1.00 84.12 67 PRO A CA 1
ATOM 541 C C . PRO A 1 67 ? -10.219 4.787 -12.449 1.00 84.12 67 PRO A C 1
ATOM 543 O O . PRO A 1 67 ? -10.101 3.845 -13.229 1.00 84.12 67 PRO A O 1
ATOM 546 N N . THR A 1 68 ? -11.070 4.734 -11.419 1.00 84.56 68 THR A N 1
ATOM 547 C CA . THR A 1 68 ? -11.840 3.534 -11.053 1.00 84.56 68 THR A CA 1
ATOM 548 C C . THR A 1 68 ? -12.769 3.049 -12.160 1.00 84.56 68 THR A C 1
ATOM 550 O O . THR A 1 68 ? -12.976 1.844 -12.282 1.00 84.56 68 THR A O 1
ATOM 553 N N . ASP A 1 69 ? -13.276 3.963 -12.988 1.00 87.12 69 ASP A N 1
ATOM 554 C CA . ASP A 1 69 ? -14.153 3.653 -14.124 1.00 87.12 69 ASP A CA 1
ATOM 555 C C . ASP A 1 69 ? -13.389 2.996 -15.288 1.00 87.12 69 ASP A C 1
ATOM 557 O O . ASP A 1 69 ? -13.969 2.300 -16.118 1.00 87.12 69 ASP A O 1
ATOM 561 N N . GLU A 1 70 ? -12.066 3.172 -15.340 1.00 90.62 70 GLU A N 1
ATOM 562 C CA . GLU A 1 70 ? -11.201 2.603 -16.377 1.00 90.62 70 GLU A CA 1
ATOM 563 C C . GLU A 1 70 ? -10.500 1.312 -15.926 1.00 90.62 70 GLU A C 1
ATOM 565 O O . GLU A 1 70 ? -9.839 0.648 -16.730 1.00 90.62 70 GLU A O 1
ATOM 570 N N . LEU A 1 71 ? -10.706 0.887 -14.673 1.00 92.69 71 LEU A N 1
ATOM 571 C CA . LEU A 1 71 ? -10.215 -0.400 -14.171 1.00 92.69 71 LEU A CA 1
ATOM 572 C C . LEU A 1 71 ? -10.808 -1.583 -14.939 1.00 92.69 71 LEU A C 1
ATOM 574 O O . LEU A 1 71 ? -10.132 -2.594 -15.113 1.00 92.69 71 LEU A O 1
ATOM 578 N N . GLU A 1 72 ? -12.042 -1.468 -15.438 1.00 91.88 72 GLU A N 1
ATOM 579 C CA . GLU A 1 72 ? -12.665 -2.487 -16.299 1.00 91.88 72 GLU A CA 1
ATOM 580 C C . GLU A 1 72 ? -11.855 -2.738 -17.576 1.00 91.88 72 GLU A C 1
ATOM 582 O O . GLU A 1 72 ? -11.894 -3.836 -18.128 1.00 91.88 72 GLU A O 1
ATOM 587 N N . ARG A 1 73 ? -11.085 -1.733 -18.010 1.00 91.25 73 ARG A N 1
ATOM 588 C CA . ARG A 1 73 ? -10.183 -1.787 -19.164 1.00 91.25 73 ARG A CA 1
ATOM 589 C C . ARG A 1 73 ? -8.722 -2.042 -18.772 1.00 91.25 73 ARG A C 1
ATOM 591 O O . ARG A 1 73 ? -7.799 -1.804 -19.548 1.00 91.25 73 ARG A O 1
ATOM 598 N N . GLY A 1 74 ? -8.488 -2.451 -17.528 1.00 92.38 74 GLY A N 1
ATOM 599 C CA . GLY A 1 74 ? -7.148 -2.707 -17.013 1.00 92.38 74 GLY A CA 1
ATOM 600 C C . GLY A 1 74 ? -6.279 -1.459 -16.859 1.00 92.38 74 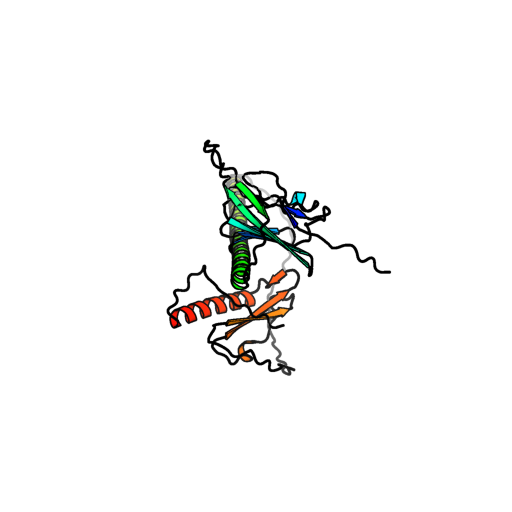GLY A C 1
ATOM 601 O O . GLY A 1 74 ? -5.058 -1.600 -16.800 1.00 92.38 74 GLY A O 1
ATOM 602 N N . ASN A 1 75 ? -6.856 -0.252 -16.801 1.00 93.75 75 ASN A N 1
ATOM 603 C CA . ASN A 1 75 ? -6.089 0.957 -16.506 1.00 93.75 75 ASN A CA 1
ATOM 604 C C . ASN A 1 75 ? -5.766 1.014 -15.007 1.00 93.75 75 ASN A C 1
ATOM 606 O O . ASN A 1 75 ? -6.653 1.211 -14.183 1.00 93.75 75 ASN A O 1
ATOM 610 N N . VAL A 1 76 ? -4.489 0.867 -14.660 1.00 95.00 76 VAL A N 1
ATOM 611 C CA . VAL A 1 76 ? -3.984 0.894 -13.277 1.00 95.00 76 VAL A CA 1
ATOM 612 C C . VAL A 1 76 ? -3.092 2.116 -13.018 1.00 95.00 76 VAL A C 1
ATOM 614 O O . VAL A 1 76 ? -2.270 2.111 -12.100 1.00 95.00 76 VAL A O 1
ATOM 617 N N . SER A 1 77 ? -3.239 3.156 -13.843 1.00 94.94 77 SER A N 1
ATOM 618 C CA . SER A 1 77 ? -2.443 4.386 -13.802 1.00 94.94 77 SER A CA 1
ATOM 619 C C . SER A 1 77 ? -2.604 5.142 -12.490 1.00 94.94 77 SER A C 1
ATOM 621 O O . SER A 1 77 ? -3.705 5.255 -11.959 1.00 94.94 77 SER A O 1
ATOM 623 N N . LEU A 1 78 ? -1.510 5.723 -12.006 1.00 95.06 78 LEU A N 1
ATOM 624 C CA . LEU A 1 78 ? -1.505 6.569 -10.818 1.00 95.06 78 LEU A CA 1
ATOM 625 C C . LEU A 1 78 ? -1.611 8.036 -11.225 1.00 95.06 78 LEU A C 1
ATOM 627 O O . LEU A 1 78 ? -0.734 8.520 -11.937 1.00 95.06 78 LEU A O 1
ATOM 631 N N . GLN A 1 79 ? -2.620 8.752 -10.727 1.00 92.94 79 GLN A N 1
ATOM 632 C CA . GLN A 1 79 ? -2.723 10.202 -10.886 1.00 92.94 79 GLN A CA 1
ATOM 633 C C . GLN A 1 79 ? -2.507 10.907 -9.544 1.00 92.94 79 GLN A C 1
ATOM 635 O O . GLN A 1 79 ? -3.143 10.579 -8.538 1.00 92.94 79 GLN A O 1
ATOM 640 N N . LEU A 1 80 ? -1.613 11.894 -9.542 1.00 91.88 80 LEU A N 1
ATOM 641 C CA . LEU A 1 80 ? -1.279 12.727 -8.392 1.00 91.88 80 LEU A CA 1
ATOM 642 C C . LEU A 1 80 ? -1.504 14.198 -8.736 1.00 91.88 80 LEU A C 1
ATOM 644 O O . LEU A 1 80 ? -1.141 14.626 -9.822 1.00 91.88 80 LEU A O 1
ATOM 648 N N . LYS A 1 81 ? -2.036 15.000 -7.803 1.00 89.94 81 LYS A N 1
ATOM 649 C CA . LYS A 1 81 ? -2.147 16.466 -7.990 1.00 89.94 81 LYS A CA 1
ATOM 650 C C . LYS A 1 81 ? -0.808 17.112 -8.361 1.00 89.94 81 LYS A C 1
ATOM 652 O O . LYS A 1 81 ? -0.767 18.039 -9.161 1.00 89.94 81 LYS A O 1
ATOM 657 N N . GLU A 1 82 ? 0.261 16.612 -7.755 1.00 84.44 82 GLU A N 1
ATOM 658 C CA . GLU A 1 82 ? 1.638 16.974 -8.049 1.00 84.44 82 GLU A CA 1
ATOM 659 C C . GLU A 1 82 ? 2.447 15.679 -8.029 1.00 84.44 82 GLU A C 1
ATOM 661 O O . GLU A 1 82 ? 2.546 15.013 -6.994 1.00 84.44 82 GLU A O 1
ATOM 666 N N . LEU A 1 83 ? 2.923 15.267 -9.204 1.00 86.38 83 LEU A N 1
ATOM 667 C CA . LEU A 1 83 ? 3.780 14.099 -9.325 1.00 86.38 83 LEU A CA 1
ATOM 668 C C . LEU A 1 83 ? 5.172 14.483 -8.823 1.00 86.38 83 LEU A C 1
ATOM 670 O O . LEU A 1 83 ? 5.754 15.464 -9.275 1.00 86.38 83 LEU A O 1
ATOM 674 N N . ASP A 1 84 ? 5.716 13.704 -7.898 1.00 88.06 84 ASP A N 1
ATOM 675 C CA . ASP A 1 84 ? 7.060 13.948 -7.386 1.00 88.06 84 ASP A CA 1
ATOM 676 C C . ASP A 1 84 ? 8.090 13.095 -8.128 1.00 88.06 84 ASP A C 1
ATOM 678 O O . ASP A 1 84 ? 7.793 11.969 -8.521 1.00 88.06 84 ASP A O 1
ATOM 682 N N . VAL A 1 85 ? 9.335 13.572 -8.184 1.00 89.56 85 VAL A N 1
ATOM 683 C CA . VAL A 1 85 ? 10.505 12.780 -8.596 1.00 89.56 85 VAL A CA 1
ATOM 684 C C . VAL A 1 85 ? 10.770 11.644 -7.602 1.00 89.56 85 VAL A C 1
ATOM 686 O O . VAL A 1 85 ? 10.675 11.829 -6.384 1.00 89.56 85 VAL A O 1
ATOM 689 N N . GLY A 1 86 ? 11.135 10.474 -8.125 1.00 93.12 86 GLY A N 1
ATOM 690 C CA . GLY A 1 86 ? 11.510 9.299 -7.341 1.00 93.12 86 GLY A CA 1
ATOM 691 C C . GLY A 1 86 ? 11.126 7.975 -7.999 1.00 93.12 86 GLY A C 1
ATOM 692 O O . GLY A 1 86 ? 10.618 7.936 -9.124 1.00 93.12 86 GLY A O 1
ATOM 693 N N . ASP A 1 87 ? 11.375 6.887 -7.273 1.00 96.75 87 ASP A N 1
ATOM 694 C CA . ASP A 1 87 ? 11.031 5.530 -7.699 1.00 96.75 87 ASP A CA 1
ATOM 695 C C . ASP A 1 87 ? 9.640 5.144 -7.197 1.00 96.75 87 ASP A C 1
ATOM 697 O O . ASP A 1 87 ? 9.406 5.070 -5.990 1.00 96.75 87 ASP A O 1
ATOM 701 N N . TYR A 1 88 ? 8.748 4.826 -8.126 1.00 97.44 88 TYR A N 1
ATOM 702 C CA . TYR A 1 88 ? 7.411 4.326 -7.854 1.00 97.44 88 TYR A CA 1
ATOM 703 C C . TYR A 1 88 ? 7.327 2.835 -8.151 1.00 97.44 88 TYR A C 1
ATOM 705 O O . TYR A 1 88 ? 7.851 2.365 -9.157 1.00 97.44 88 TYR A O 1
ATOM 713 N N . LEU A 1 89 ? 6.641 2.089 -7.295 1.00 98.19 89 LEU A N 1
ATOM 714 C CA . LEU A 1 89 ? 6.351 0.672 -7.473 1.00 98.19 89 LEU A CA 1
ATOM 715 C C . LEU A 1 89 ? 4.839 0.493 -7.592 1.00 98.19 89 LEU A C 1
ATOM 717 O O . LEU A 1 89 ? 4.106 0.851 -6.671 1.00 98.19 89 LEU A O 1
ATOM 721 N N . CYS A 1 90 ? 4.394 -0.098 -8.697 1.00 97.81 90 CYS A N 1
ATOM 722 C CA . CYS A 1 90 ? 3.036 -0.605 -8.842 1.00 97.81 90 CYS A CA 1
ATOM 723 C C . CYS A 1 90 ? 3.049 -2.120 -8.641 1.00 97.81 90 CYS A C 1
ATOM 725 O O . CYS A 1 90 ? 3.863 -2.814 -9.254 1.00 97.81 90 CYS A O 1
ATOM 727 N N . GLN A 1 91 ? 2.147 -2.619 -7.801 1.00 97.50 91 GLN A N 1
ATOM 728 C CA . GLN A 1 91 ? 1.880 -4.040 -7.609 1.00 97.50 91 GLN A CA 1
ATOM 729 C C . GLN A 1 91 ? 0.420 -4.315 -7.965 1.00 97.50 91 GLN A C 1
ATOM 731 O O . GLN A 1 91 ? -0.471 -3.624 -7.467 1.00 97.50 91 GLN A O 1
ATOM 736 N N . VAL A 1 92 ? 0.173 -5.333 -8.784 1.00 96.50 92 VAL A N 1
ATOM 737 C CA . VAL A 1 92 ? -1.175 -5.811 -9.109 1.00 96.50 92 VAL A CA 1
ATOM 738 C C . VAL A 1 92 ? -1.271 -7.279 -8.733 1.00 96.50 92 VAL A C 1
ATOM 740 O O . VAL A 1 92 ? -0.521 -8.115 -9.235 1.00 96.50 92 VAL A O 1
ATOM 743 N N . ILE A 1 93 ? -2.191 -7.583 -7.824 1.00 94.06 93 ILE A N 1
ATOM 744 C CA . ILE A 1 93 ? -2.362 -8.898 -7.215 1.00 94.06 93 ILE A CA 1
ATOM 745 C C . ILE A 1 93 ? -3.715 -9.459 -7.650 1.00 94.06 93 ILE A C 1
ATOM 747 O O . ILE A 1 93 ? -4.756 -8.819 -7.478 1.00 94.06 93 ILE A O 1
ATOM 751 N N . ASN A 1 94 ? -3.699 -10.672 -8.193 1.00 91.62 94 ASN A N 1
ATOM 752 C CA . ASN A 1 94 ? -4.887 -11.415 -8.592 1.00 91.62 94 ASN A CA 1
ATOM 753 C C . ASN A 1 94 ? -4.773 -12.857 -8.079 1.00 91.62 94 ASN A C 1
ATOM 755 O O . ASN A 1 94 ? -4.063 -13.673 -8.668 1.00 91.62 94 ASN A O 1
ATOM 759 N N . GLY A 1 95 ? -5.447 -13.158 -6.967 1.00 86.75 95 GLY A N 1
ATOM 760 C CA . GLY A 1 95 ? -5.313 -14.447 -6.288 1.00 86.75 95 GLY A CA 1
ATOM 761 C C . GLY A 1 95 ? -3.909 -14.642 -5.711 1.00 86.75 95 GLY A C 1
ATOM 762 O O . GLY A 1 95 ? -3.465 -13.865 -4.871 1.00 86.75 95 GLY A O 1
ATOM 763 N N . ASP A 1 96 ? -3.223 -15.688 -6.161 1.00 85.62 96 ASP A N 1
ATOM 764 C CA . ASP A 1 96 ? -1.843 -16.034 -5.804 1.00 85.62 96 ASP A CA 1
ATOM 765 C C . ASP A 1 96 ? -0.791 -15.328 -6.676 1.00 85.62 96 ASP A C 1
ATOM 767 O O . ASP A 1 96 ? 0.388 -15.271 -6.316 1.00 85.62 96 ASP A O 1
ATOM 771 N N . ARG A 1 97 ? -1.204 -14.751 -7.808 1.00 87.88 97 ARG A N 1
ATOM 772 C CA . ARG A 1 97 ? -0.311 -14.045 -8.724 1.00 87.88 97 ARG A CA 1
ATOM 773 C C . ARG A 1 97 ? -0.116 -12.595 -8.305 1.00 87.88 97 ARG A C 1
ATOM 775 O O . ARG A 1 97 ? -1.077 -11.877 -8.040 1.00 87.88 97 ARG A O 1
ATOM 782 N N . THR A 1 98 ? 1.136 -12.148 -8.332 1.00 93.62 98 THR A N 1
ATOM 783 C CA . THR A 1 98 ? 1.519 -10.743 -8.161 1.00 93.62 98 THR A CA 1
ATOM 784 C C . THR A 1 98 ? 2.401 -10.319 -9.326 1.00 93.62 98 THR A C 1
ATOM 786 O O . THR A 1 98 ? 3.433 -10.937 -9.570 1.00 93.62 98 THR A O 1
ATOM 789 N N . GLU A 1 99 ? 2.006 -9.257 -10.017 1.00 95.69 99 GLU A N 1
ATOM 790 C CA . GLU A 1 99 ? 2.834 -8.571 -11.006 1.00 95.69 99 GLU A CA 1
ATOM 791 C C . GLU A 1 99 ? 3.324 -7.246 -10.432 1.00 95.69 99 GLU A C 1
ATOM 793 O O . GLU A 1 99 ? 2.583 -6.549 -9.737 1.00 95.69 99 GLU A O 1
ATOM 798 N N . GLU A 1 100 ? 4.570 -6.886 -10.733 1.00 97.06 100 GLU A N 1
ATOM 799 C CA . GLU A 1 100 ? 5.193 -5.659 -10.241 1.00 97.06 100 GLU A CA 1
ATOM 800 C C . GLU A 1 100 ? 5.892 -4.904 -11.378 1.00 97.06 100 GLU A C 1
ATOM 802 O O . GLU A 1 100 ? 6.534 -5.496 -12.249 1.00 97.06 100 GLU A O 1
ATOM 807 N N . ILE A 1 101 ? 5.828 -3.574 -11.347 1.00 97.38 101 ILE A N 1
ATOM 808 C CA . ILE A 1 101 ? 6.640 -2.702 -12.200 1.00 97.38 101 ILE A CA 1
ATOM 809 C C . ILE A 1 101 ? 7.212 -1.561 -11.363 1.00 97.38 101 ILE A C 1
ATOM 811 O O . ILE A 1 101 ? 6.499 -0.931 -10.585 1.00 97.38 101 ILE A O 1
ATOM 815 N N . THR A 1 102 ? 8.508 -1.286 -11.531 1.00 98.06 102 THR A N 1
ATOM 816 C CA . THR A 1 102 ? 9.146 -0.110 -10.929 1.00 98.06 102 THR A CA 1
ATOM 817 C C . THR A 1 102 ? 9.381 0.957 -11.990 1.00 98.06 102 THR A C 1
ATOM 819 O O . THR A 1 102 ? 9.937 0.679 -13.055 1.00 98.06 102 THR A O 1
ATOM 822 N N . ILE A 1 103 ? 8.958 2.179 -11.689 1.00 96.38 103 ILE A N 1
ATOM 823 C CA . ILE A 1 103 ? 9.025 3.346 -12.555 1.00 96.38 103 ILE A CA 1
ATOM 824 C C . ILE A 1 103 ? 9.854 4.427 -11.868 1.00 96.38 103 ILE A C 1
ATOM 826 O O . ILE A 1 103 ? 9.498 4.899 -10.795 1.00 96.38 103 ILE A O 1
ATOM 830 N N . HIS A 1 104 ? 10.940 4.852 -12.503 1.00 95.00 104 HIS A N 1
ATOM 831 C CA . HIS A 1 104 ? 11.674 6.041 -12.090 1.00 95.00 104 HIS A CA 1
ATOM 832 C C . HIS A 1 104 ? 11.062 7.270 -12.746 1.00 95.00 104 HIS A C 1
ATOM 834 O O . HIS A 1 104 ? 10.888 7.295 -13.968 1.00 95.00 104 HIS A O 1
ATOM 840 N N . THR A 1 105 ? 10.789 8.293 -11.949 1.00 91.31 105 THR A N 1
ATOM 841 C CA . THR A 1 105 ? 10.348 9.602 -12.427 1.00 91.31 105 THR A CA 1
ATOM 842 C C . THR A 1 105 ? 11.449 10.631 -12.215 1.00 91.31 105 THR A C 1
ATOM 844 O O . THR A 1 105 ? 12.091 10.644 -11.167 1.00 91.31 105 THR A O 1
ATOM 847 N N . SER A 1 106 ? 11.681 11.492 -13.204 1.00 87.62 106 SER A N 1
ATOM 848 C CA . SER A 1 106 ? 12.694 12.550 -13.138 1.00 87.62 106 SER A CA 1
ATOM 849 C C . SER A 1 106 ? 12.266 13.769 -13.946 1.00 87.62 106 SER A C 1
ATOM 851 O O . SER A 1 106 ? 11.497 13.652 -14.901 1.00 87.62 106 SER A O 1
ATOM 853 N N . PHE A 1 107 ? 12.802 14.943 -13.613 1.00 83.56 107 PHE A N 1
ATOM 854 C CA . PHE A 1 107 ? 12.679 16.102 -14.495 1.00 83.56 107 PHE A CA 1
ATOM 855 C C . PHE A 1 107 ? 13.409 15.835 -15.811 1.00 83.56 107 PHE A C 1
ATOM 857 O O . PHE A 1 107 ? 14.480 15.223 -15.825 1.00 83.56 107 PHE A O 1
ATOM 864 N N . LYS A 1 108 ? 12.832 16.299 -16.919 1.00 72.69 108 LYS A N 1
ATOM 865 C CA . LYS A 1 108 ? 13.534 16.314 -18.198 1.00 72.69 108 LYS A CA 1
ATOM 866 C C . LYS A 1 108 ? 14.688 17.322 -18.117 1.00 72.69 108 LYS A C 1
ATOM 868 O O . LYS A 1 108 ? 14.460 18.490 -17.821 1.00 72.69 108 LYS A O 1
ATOM 873 N N . THR A 1 109 ? 15.914 16.873 -18.363 1.00 60.78 109 THR A N 1
ATOM 874 C CA . THR A 1 109 ? 17.078 17.748 -18.550 1.00 60.78 109 THR A CA 1
ATOM 875 C C . THR A 1 109 ? 17.398 17.784 -20.037 1.00 60.78 109 THR A C 1
ATOM 877 O O . THR A 1 109 ? 17.700 16.736 -20.608 1.00 60.78 109 THR A O 1
ATOM 880 N N . ASP A 1 110 ? 17.306 18.948 -20.674 1.00 60.72 110 ASP A N 1
ATOM 881 C CA . ASP A 1 110 ? 17.747 19.095 -22.062 1.00 60.72 110 ASP A CA 1
ATOM 882 C C . ASP A 1 110 ? 19.286 19.090 -22.113 1.00 60.72 110 ASP A C 1
ATOM 884 O O . ASP A 1 110 ? 19.937 19.746 -21.298 1.00 60.72 110 ASP A O 1
ATOM 888 N N . GLU A 1 111 ? 19.879 18.371 -23.072 1.00 56.47 111 GLU A N 1
ATOM 889 C CA . GLU A 1 111 ? 21.333 18.417 -23.313 1.00 56.47 111 GLU A CA 1
ATOM 890 C C . GLU A 1 111 ? 21.795 19.751 -23.945 1.00 56.47 111 GLU A C 1
ATOM 892 O O . GLU A 1 111 ? 22.989 20.035 -23.958 1.00 56.47 111 GLU A O 1
ATOM 897 N N . ASP A 1 112 ? 20.866 20.615 -24.381 1.00 49.66 112 ASP A N 1
ATOM 898 C CA . ASP A 1 112 ? 21.154 21.795 -25.217 1.00 49.66 112 ASP A CA 1
ATOM 899 C C . ASP A 1 112 ? 20.797 23.161 -24.588 1.00 49.66 112 ASP A C 1
ATOM 901 O O . ASP A 1 112 ? 20.580 24.145 -25.294 1.00 49.66 112 ASP A O 1
ATOM 905 N N . GLY A 1 113 ? 20.763 23.269 -23.255 1.00 49.44 113 GLY A N 1
ATOM 906 C CA . GLY A 1 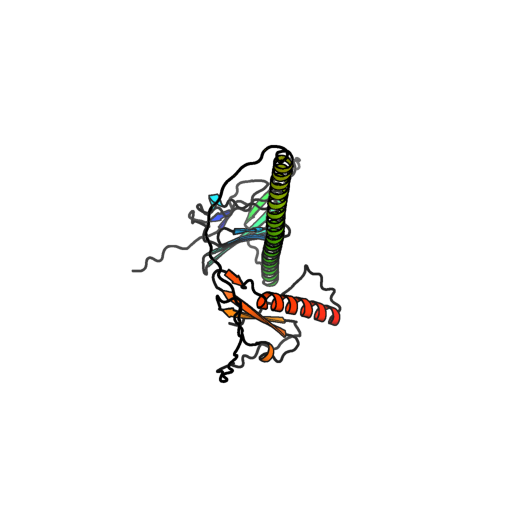113 ? 20.898 24.563 -22.560 1.00 49.44 113 GLY A CA 1
ATOM 907 C C . GLY A 1 113 ? 19.848 25.649 -22.855 1.00 49.44 113 GLY A C 1
ATOM 908 O O . GLY A 1 113 ? 20.113 26.820 -22.579 1.00 49.44 113 GLY A O 1
ATOM 909 N N . PHE A 1 114 ? 18.673 25.305 -23.387 1.00 53.06 114 PHE A N 1
ATOM 910 C CA . PHE A 1 114 ? 17.556 26.240 -23.523 1.00 53.06 114 PHE A CA 1
ATOM 911 C C . PHE A 1 114 ? 16.503 25.936 -22.455 1.00 53.06 114 PHE A C 1
ATOM 913 O O . PHE A 1 114 ? 15.971 24.833 -22.404 1.00 53.06 114 PHE A O 1
ATOM 920 N N . GLU A 1 115 ? 16.218 26.908 -21.586 1.00 48.91 115 GLU A N 1
ATOM 921 C CA . GLU A 1 115 ? 15.211 26.794 -20.527 1.00 48.91 115 GLU A CA 1
ATOM 922 C C . GLU A 1 115 ? 13.810 26.595 -21.132 1.00 48.91 115 GLU A C 1
ATOM 924 O O . GLU A 1 115 ? 13.118 27.554 -21.483 1.00 48.91 115 GLU A O 1
ATOM 929 N N . MET A 1 116 ? 13.361 25.342 -21.247 1.00 51.62 116 MET A N 1
ATOM 930 C CA . MET A 1 116 ? 11.931 25.051 -21.253 1.00 51.62 116 MET A CA 1
ATOM 931 C C . MET A 1 116 ? 11.369 25.217 -19.837 1.00 51.62 116 MET A C 1
ATOM 933 O O . MET A 1 116 ? 12.033 24.921 -18.844 1.00 51.62 116 MET A O 1
ATOM 937 N N . LEU A 1 117 ? 10.126 25.705 -19.764 1.00 51.72 117 LEU A N 1
ATOM 938 C CA . LEU A 1 117 ? 9.365 25.906 -18.528 1.00 51.72 117 LEU A CA 1
ATOM 939 C C . LEU A 1 117 ? 9.481 24.688 -17.590 1.00 51.72 117 LEU A C 1
ATOM 941 O O . LEU A 1 117 ? 9.435 23.548 -18.066 1.00 51.72 117 LEU A O 1
ATOM 945 N N . PRO A 1 118 ? 9.601 24.900 -16.264 1.00 54.91 118 PRO A N 1
ATOM 946 C CA . PRO A 1 118 ? 9.716 23.792 -15.329 1.00 54.91 118 PRO A CA 1
ATOM 947 C C . PRO A 1 118 ? 8.422 22.970 -15.386 1.00 54.91 118 PRO A C 1
ATOM 949 O O . PRO A 1 118 ? 7.366 23.545 -15.634 1.00 54.91 118 PRO A O 1
ATOM 952 N N . GLN A 1 119 ? 8.504 21.668 -15.077 1.00 58.03 119 GLN A N 1
ATOM 953 C CA . GLN A 1 119 ? 7.390 20.757 -14.707 1.00 58.03 119 GLN A CA 1
ATOM 954 C C . GLN A 1 119 ? 7.027 19.615 -15.679 1.00 58.03 119 GLN A C 1
ATOM 956 O O . GLN A 1 119 ? 6.036 18.930 -15.440 1.00 58.03 119 GLN A O 1
ATOM 961 N N . THR A 1 120 ? 7.810 19.303 -16.720 1.00 67.88 120 THR A N 1
ATOM 962 C CA . THR A 1 120 ? 7.588 18.020 -17.429 1.00 67.88 120 THR A CA 1
ATOM 963 C C . THR A 1 120 ? 8.388 16.901 -16.764 1.00 67.88 120 THR A C 1
ATOM 965 O O . THR A 1 120 ? 9.615 16.842 -16.884 1.00 67.88 120 THR A O 1
ATOM 968 N N . ILE A 1 121 ? 7.687 16.024 -16.047 1.00 79.75 121 ILE A N 1
ATOM 969 C CA . ILE A 1 121 ? 8.250 14.809 -15.453 1.00 79.75 121 ILE A CA 1
ATOM 970 C C . ILE A 1 121 ? 8.200 13.686 -16.486 1.00 79.75 121 ILE A C 1
ATOM 972 O O . ILE A 1 121 ? 7.164 13.428 -17.096 1.00 79.75 121 ILE A O 1
ATOM 976 N N . TRP A 1 122 ? 9.336 13.022 -16.685 1.00 84.31 122 TRP A N 1
ATOM 977 C CA . TRP A 1 122 ? 9.439 11.807 -17.484 1.00 84.31 122 TRP A CA 1
ATOM 978 C C . TRP A 1 122 ? 9.339 10.596 -16.565 1.00 84.31 122 TRP A C 1
ATOM 980 O O . TRP A 1 122 ? 9.892 10.613 -15.466 1.00 84.31 122 TRP A O 1
ATOM 990 N N . SER A 1 123 ? 8.691 9.530 -17.031 1.00 89.81 123 SER A N 1
ATOM 991 C CA . SER A 1 123 ? 8.648 8.245 -16.337 1.00 89.81 123 SER A CA 1
ATOM 992 C C . SER A 1 123 ? 9.288 7.142 -17.186 1.00 89.81 123 SER A C 1
ATOM 994 O O . SER A 1 123 ? 9.084 7.068 -18.396 1.00 89.81 123 SER A O 1
ATOM 996 N N . LYS A 1 124 ? 10.138 6.310 -16.582 1.00 91.69 124 LYS A N 1
ATOM 997 C CA . LYS A 1 124 ? 10.772 5.175 -17.267 1.00 91.69 124 LYS A CA 1
ATOM 998 C C . LYS A 1 124 ? 10.728 3.935 -16.396 1.00 91.69 124 LYS A C 1
ATOM 1000 O O . LYS A 1 124 ? 10.954 4.013 -15.189 1.00 91.69 124 LYS A O 1
ATOM 1005 N N . LYS A 1 125 ? 10.499 2.778 -17.009 1.00 94.88 125 LYS A N 1
ATOM 1006 C CA . LYS A 1 125 ? 10.635 1.496 -16.318 1.00 94.88 125 LYS A CA 1
ATOM 1007 C C . LYS A 1 125 ? 12.101 1.283 -15.937 1.00 94.88 125 LYS A C 1
ATOM 1009 O O . LYS A 1 125 ? 12.991 1.493 -16.760 1.00 94.88 125 LYS A O 1
ATOM 1014 N N . ILE A 1 126 ? 12.346 0.846 -14.707 1.00 95.81 126 ILE A N 1
ATOM 1015 C CA . ILE A 1 126 ? 13.673 0.446 -14.231 1.00 95.81 126 ILE A CA 1
ATOM 1016 C C . ILE A 1 126 ? 13.627 -0.964 -13.644 1.00 95.81 126 ILE A C 1
ATOM 1018 O O . ILE A 1 126 ? 12.607 -1.391 -13.104 1.00 95.81 126 ILE A O 1
ATOM 1022 N N . ASP A 1 127 ? 14.746 -1.681 -13.735 1.00 94.88 127 ASP A N 1
ATOM 1023 C CA . ASP A 1 127 ? 14.932 -2.966 -13.058 1.00 94.88 127 ASP A CA 1
ATOM 1024 C C . ASP A 1 127 ? 15.567 -2.728 -11.681 1.00 94.88 127 ASP A C 1
ATOM 1026 O O . ASP A 1 127 ? 16.787 -2.770 -11.508 1.00 94.88 127 ASP A O 1
ATOM 1030 N N . LYS A 1 128 ? 14.726 -2.373 -10.704 1.00 94.25 128 LYS A N 1
ATOM 1031 C CA . LYS A 1 128 ? 15.129 -2.180 -9.308 1.00 94.25 128 LYS A CA 1
ATOM 1032 C C . LYS A 1 128 ? 14.716 -3.386 -8.479 1.00 94.25 128 LYS A C 1
ATOM 1034 O O . LYS A 1 128 ? 13.546 -3.757 -8.436 1.00 94.25 128 LYS A O 1
ATOM 1039 N N . LYS A 1 129 ? 15.673 -3.943 -7.737 1.00 95.56 129 LYS A N 1
ATOM 1040 C CA . LYS A 1 129 ? 15.415 -4.993 -6.749 1.00 95.56 129 LYS A CA 1
ATOM 1041 C C . LYS A 1 129 ? 15.206 -4.379 -5.372 1.00 95.56 129 LYS A C 1
ATOM 1043 O O . LYS A 1 129 ? 16.169 -4.004 -4.710 1.00 95.56 129 LYS A O 1
ATOM 1048 N N . TRP A 1 130 ? 13.951 -4.304 -4.952 1.00 93.81 130 TRP A N 1
ATOM 1049 C CA . TRP A 1 130 ? 13.578 -3.900 -3.600 1.00 93.81 130 TRP A CA 1
ATOM 1050 C C . TRP A 1 130 ? 14.003 -4.956 -2.578 1.00 93.81 130 TRP A C 1
ATOM 1052 O O . TRP A 1 130 ? 13.710 -6.144 -2.740 1.00 93.81 130 TRP A O 1
ATOM 1062 N N . THR A 1 131 ? 14.687 -4.517 -1.528 1.00 95.25 131 THR A N 1
ATOM 1063 C CA . THR A 1 131 ? 15.159 -5.358 -0.424 1.00 95.25 131 THR A CA 1
ATOM 1064 C C . THR A 1 131 ? 14.011 -5.790 0.491 1.00 95.25 131 THR A C 1
ATOM 1066 O O . THR A 1 131 ? 12.999 -5.099 0.605 1.00 95.25 131 THR A O 1
ATOM 1069 N N . ASP A 1 132 ? 14.189 -6.882 1.240 1.00 89.19 132 ASP A N 1
ATOM 1070 C CA . ASP A 1 132 ? 13.205 -7.330 2.244 1.00 89.19 132 ASP A CA 1
ATOM 1071 C C . ASP A 1 132 ? 12.902 -6.247 3.288 1.00 89.19 132 ASP A C 1
ATOM 1073 O O . ASP A 1 132 ? 11.781 -6.121 3.790 1.00 89.19 132 ASP A O 1
ATOM 1077 N N . LYS A 1 133 ? 13.911 -5.423 3.592 1.00 87.25 133 LYS A N 1
ATOM 1078 C CA . LYS A 1 133 ? 13.791 -4.276 4.487 1.00 87.25 133 LYS A CA 1
ATOM 1079 C C . LYS A 1 133 ? 12.819 -3.233 3.928 1.00 87.25 133 LYS A C 1
ATOM 1081 O O . LYS A 1 133 ? 11.909 -2.834 4.653 1.00 87.25 133 LYS A O 1
ATOM 1086 N N . GLU A 1 134 ? 13.000 -2.824 2.673 1.00 86.81 134 GLU A N 1
ATOM 1087 C CA . GLU A 1 134 ? 12.125 -1.859 1.992 1.00 86.81 134 GLU A CA 1
ATOM 1088 C C . GLU A 1 134 ? 10.712 -2.424 1.828 1.00 86.81 134 GLU A C 1
ATOM 1090 O O . GLU A 1 134 ? 9.746 -1.734 2.127 1.00 86.81 134 GLU A O 1
ATOM 1095 N N . ARG A 1 135 ? 10.574 -3.706 1.466 1.00 89.19 135 ARG A N 1
ATOM 1096 C CA . ARG A 1 135 ? 9.265 -4.379 1.365 1.00 89.19 135 ARG A CA 1
ATOM 1097 C C . ARG A 1 135 ? 8.528 -4.416 2.705 1.00 89.19 135 ARG A C 1
ATOM 1099 O O . ARG A 1 135 ? 7.318 -4.205 2.762 1.00 89.19 135 ARG A O 1
ATOM 1106 N N . THR A 1 136 ? 9.258 -4.629 3.799 1.00 82.69 136 THR A N 1
ATOM 1107 C CA . THR A 1 136 ? 8.702 -4.535 5.156 1.00 82.69 136 THR A CA 1
ATOM 1108 C C . THR A 1 136 ? 8.259 -3.105 5.475 1.00 82.69 136 THR A C 1
ATOM 1110 O O . THR A 1 136 ? 7.219 -2.903 6.097 1.00 82.69 136 THR A O 1
ATOM 1113 N N . GLU A 1 137 ? 9.034 -2.097 5.074 1.00 81.62 137 GLU A N 1
ATOM 1114 C CA . GLU A 1 137 ? 8.695 -0.683 5.275 1.00 81.62 137 GLU A CA 1
ATOM 1115 C C . GLU A 1 137 ? 7.453 -0.280 4.458 1.00 81.62 137 GLU A C 1
ATOM 1117 O O . GLU A 1 137 ? 6.530 0.293 5.034 1.00 81.62 137 GLU A O 1
ATOM 1122 N N . MET A 1 138 ? 7.344 -0.722 3.201 1.00 93.19 138 MET A N 1
ATOM 1123 C CA . MET A 1 138 ? 6.143 -0.581 2.365 1.00 93.19 138 MET A CA 1
ATOM 1124 C C . MET A 1 138 ? 4.905 -1.195 3.021 1.00 93.19 138 MET A C 1
ATOM 1126 O O . MET A 1 138 ? 3.868 -0.542 3.133 1.00 93.19 138 MET A O 1
ATOM 1130 N N . ALA A 1 139 ? 5.007 -2.439 3.502 1.00 84.62 139 ALA A N 1
ATOM 1131 C CA . ALA A 1 139 ? 3.897 -3.114 4.171 1.00 84.62 139 ALA A CA 1
ATOM 1132 C C . ALA A 1 139 ? 3.443 -2.358 5.431 1.00 84.62 139 ALA A C 1
ATOM 1134 O O . ALA A 1 139 ? 2.245 -2.181 5.647 1.00 84.62 139 ALA A O 1
ATOM 1135 N N . ASN A 1 140 ? 4.388 -1.856 6.232 1.00 77.94 140 ASN A N 1
ATOM 1136 C CA . ASN A 1 140 ? 4.076 -1.034 7.404 1.00 77.94 140 ASN A CA 1
ATOM 1137 C C . ASN A 1 140 ? 3.420 0.300 7.019 1.00 77.94 140 ASN A C 1
ATOM 1139 O O . ASN A 1 140 ? 2.484 0.738 7.692 1.00 77.94 140 ASN A O 1
ATOM 1143 N N . SER A 1 141 ? 3.878 0.934 5.936 1.00 90.38 141 SER A N 1
ATOM 1144 C CA . SER A 1 141 ? 3.295 2.177 5.424 1.00 90.38 141 SER A CA 1
ATOM 1145 C C . SER A 1 141 ? 1.856 1.963 4.935 1.00 90.38 141 SER A C 1
ATOM 1147 O O . SER A 1 141 ? 0.954 2.717 5.301 1.00 90.38 141 SER A O 1
ATOM 1149 N N . ALA A 1 142 ? 1.597 0.867 4.212 1.00 87.88 142 ALA A N 1
ATOM 1150 C CA . ALA A 1 142 ? 0.250 0.490 3.782 1.00 87.88 142 ALA A CA 1
ATOM 1151 C C . ALA A 1 142 ? -0.676 0.182 4.969 1.00 87.88 142 ALA A C 1
ATOM 1153 O O . ALA A 1 142 ? -1.803 0.672 5.014 1.00 87.88 142 ALA A O 1
ATOM 1154 N N . LEU A 1 143 ? -0.199 -0.569 5.968 1.00 83.62 143 LEU A N 1
ATOM 1155 C CA . LEU A 1 143 ? -0.962 -0.828 7.193 1.00 83.62 143 LEU A CA 1
ATOM 1156 C C . LEU A 1 143 ? -1.309 0.468 7.929 1.00 83.62 143 LEU A C 1
ATOM 1158 O O . LEU A 1 143 ? -2.446 0.640 8.363 1.00 83.62 143 LEU A O 1
ATOM 1162 N N . SER A 1 144 ? -0.359 1.400 8.022 1.00 80.75 144 SER A N 1
ATOM 1163 C CA . SER A 1 144 ? -0.590 2.705 8.652 1.00 80.75 144 SER A CA 1
ATOM 1164 C C . SER A 1 144 ? -1.698 3.484 7.935 1.00 80.75 144 SER A C 1
ATOM 1166 O O . SER A 1 144 ? -2.586 4.023 8.590 1.00 80.75 144 SER A O 1
ATOM 1168 N N . ALA A 1 145 ? -1.706 3.477 6.599 1.00 85.56 145 ALA A N 1
ATOM 1169 C CA . ALA A 1 145 ? -2.761 4.092 5.791 1.00 85.56 145 ALA A CA 1
ATOM 1170 C C . ALA A 1 145 ? -4.148 3.460 6.029 1.00 85.56 145 ALA A C 1
ATOM 1172 O O . ALA A 1 145 ? -5.157 4.166 6.129 1.00 85.56 145 ALA A O 1
ATOM 1173 N N . VAL A 1 146 ? -4.207 2.131 6.179 1.00 82.06 146 VAL A N 1
ATOM 1174 C CA . VAL A 1 146 ? -5.449 1.410 6.504 1.00 82.06 146 VAL A CA 1
ATOM 1175 C C . VAL A 1 146 ? -5.974 1.809 7.883 1.00 82.06 146 VAL A C 1
ATOM 1177 O O . VAL A 1 146 ? -7.161 2.115 8.005 1.00 82.06 146 VAL A O 1
ATOM 1180 N N . PHE A 1 147 ? -5.113 1.839 8.906 1.00 78.38 147 PHE A N 1
ATOM 1181 C CA . PHE A 1 147 ? -5.498 2.261 10.257 1.00 78.38 147 PHE A CA 1
ATOM 1182 C C . PHE A 1 147 ? -5.975 3.713 10.282 1.00 78.38 147 PHE A C 1
ATOM 1184 O O . PHE A 1 147 ? -7.068 3.974 10.777 1.00 78.38 147 PHE A O 1
ATOM 1191 N N . HIS A 1 148 ? -5.240 4.628 9.649 1.00 78.81 148 HIS A N 1
ATOM 1192 C CA . HIS A 1 148 ? -5.652 6.027 9.524 1.00 78.81 148 HIS A CA 1
ATOM 1193 C C . HIS A 1 148 ? -7.038 6.157 8.866 1.00 78.81 148 HIS A C 1
ATOM 1195 O O . HIS A 1 148 ? -7.916 6.882 9.334 1.00 78.81 148 HIS A O 1
ATOM 1201 N N . SER A 1 149 ? -7.286 5.380 7.809 1.00 81.38 149 SER A N 1
ATOM 1202 C CA . SER A 1 149 ? -8.581 5.357 7.120 1.00 81.38 149 SER A CA 1
ATOM 1203 C C . SER A 1 149 ? -9.709 4.727 7.946 1.00 81.38 149 SER A C 1
ATOM 1205 O O . SER A 1 149 ? -10.882 5.002 7.687 1.00 81.38 149 SER A O 1
ATOM 1207 N N . LEU A 1 150 ? -9.397 3.840 8.896 1.00 76.81 150 LEU A N 1
ATOM 1208 C CA . LEU A 1 150 ? -10.356 3.289 9.858 1.00 76.81 150 LEU A CA 1
ATOM 1209 C C . LEU A 1 150 ? -10.718 4.334 10.918 1.00 76.81 150 LEU A C 1
ATOM 1211 O O . LEU A 1 150 ? -11.905 4.575 11.125 1.00 76.81 150 LEU A O 1
ATOM 1215 N N . GLU A 1 151 ? -9.718 4.995 11.504 1.00 77.69 151 GLU A N 1
ATOM 1216 C CA . GLU A 1 151 ? -9.895 6.049 12.511 1.00 77.69 151 GLU A CA 1
ATOM 1217 C C . GLU A 1 151 ? -10.749 7.205 11.973 1.00 77.69 151 GLU A C 1
ATOM 1219 O O . GLU A 1 151 ? -11.741 7.583 12.594 1.00 77.69 151 GLU A O 1
ATOM 1224 N N . LYS A 1 152 ? -10.448 7.700 10.762 1.00 78.06 152 LYS A N 1
ATOM 1225 C CA . LYS A 1 152 ? -11.225 8.769 10.108 1.00 78.06 152 LYS A CA 1
ATOM 1226 C C . LYS A 1 152 ? -12.694 8.381 9.901 1.00 78.06 152 LYS A C 1
ATOM 1228 O O . LYS A 1 152 ? -13.586 9.213 10.039 1.00 78.06 152 LYS A O 1
ATOM 1233 N N . ARG A 1 153 ? -12.966 7.109 9.584 1.00 75.06 153 ARG A N 1
ATOM 1234 C CA . ARG A 1 153 ? -14.338 6.601 9.419 1.00 75.06 153 ARG A CA 1
ATOM 1235 C C . ARG A 1 153 ? -15.081 6.477 10.739 1.00 75.06 153 ARG A C 1
ATOM 1237 O O . ARG A 1 153 ? -16.288 6.698 10.748 1.00 75.06 153 ARG A O 1
ATOM 1244 N N . ASP A 1 154 ? -14.404 6.088 11.811 1.00 71.31 154 ASP A N 1
ATOM 1245 C CA . ASP A 1 154 ? -15.033 5.975 13.124 1.00 71.31 154 ASP A CA 1
ATOM 1246 C C . ASP A 1 154 ? -15.327 7.374 13.701 1.00 71.31 154 ASP A C 1
ATOM 1248 O O . ASP A 1 154 ? -16.455 7.605 14.128 1.00 71.31 154 ASP A O 1
ATOM 1252 N N . ALA A 1 155 ? -14.423 8.348 13.531 1.00 71.19 155 ALA A N 1
ATOM 1253 C CA . ALA A 1 155 ? -14.693 9.759 13.839 1.00 71.19 155 ALA A CA 1
ATOM 1254 C C . ALA A 1 155 ? -15.889 10.317 13.041 1.00 71.19 155 ALA A C 1
ATOM 1256 O O . ALA A 1 155 ? -16.808 10.895 13.614 1.00 71.19 155 ALA A O 1
ATOM 1257 N N . LEU A 1 156 ? -15.949 10.055 11.726 1.00 67.88 156 LEU A N 1
ATOM 1258 C CA . LEU A 1 156 ? -17.081 10.480 10.893 1.00 67.88 156 LEU A CA 1
ATOM 1259 C C . LEU A 1 156 ? -18.410 9.848 11.344 1.00 67.88 156 LEU A C 1
ATOM 1261 O O . LEU A 1 156 ? -19.466 10.464 11.213 1.00 67.88 156 LEU A O 1
ATOM 1265 N N . LYS A 1 157 ? -18.382 8.614 11.864 1.00 68.69 157 LYS A N 1
ATOM 1266 C CA . LYS A 1 157 ? -19.576 7.947 12.404 1.00 68.69 157 LYS A CA 1
ATOM 1267 C C . LYS A 1 157 ? -20.036 8.571 13.715 1.00 68.69 157 LYS A C 1
ATOM 1269 O O . LYS A 1 157 ? -21.242 8.736 13.882 1.00 68.69 157 LYS A O 1
ATOM 1274 N N . GLU A 1 158 ? -19.113 8.907 14.612 1.00 70.12 158 GLU A N 1
ATOM 1275 C CA . GLU A 1 158 ? -19.424 9.623 15.855 1.00 70.12 158 GLU A CA 1
ATOM 1276 C C . GLU A 1 158 ? -20.024 11.002 15.551 1.00 70.12 158 GLU A C 1
ATOM 1278 O O . GLU A 1 158 ? -21.084 11.344 16.076 1.00 70.12 158 GLU A O 1
ATOM 1283 N N . ASP A 1 159 ? -19.433 11.749 14.616 1.00 72.50 159 ASP A N 1
ATOM 1284 C CA . ASP A 1 159 ? -19.954 13.046 14.177 1.00 72.50 159 ASP A CA 1
ATOM 1285 C C . ASP A 1 159 ? -21.355 12.925 13.558 1.00 72.50 159 ASP A C 1
ATOM 1287 O O . ASP A 1 159 ? -22.258 13.690 13.902 1.00 72.50 159 ASP A O 1
ATOM 1291 N N . LEU A 1 160 ? -21.587 11.928 12.695 1.00 64.25 160 LEU A N 1
ATOM 1292 C CA . LEU A 1 160 ? -22.901 11.698 12.085 1.00 64.25 160 LEU A CA 1
ATOM 1293 C C . LEU A 1 160 ? -23.964 11.306 13.127 1.00 64.25 160 LEU A C 1
ATOM 1295 O O . LEU A 1 160 ? -25.122 11.714 13.019 1.00 64.25 160 LEU A O 1
ATOM 1299 N N . GLN A 1 161 ? -23.587 10.537 14.153 1.00 71.38 161 GLN A N 1
ATOM 1300 C CA . GLN A 1 161 ? -24.469 10.204 15.275 1.00 71.38 161 GLN A CA 1
ATOM 1301 C C . GLN A 1 161 ? -24.811 11.439 16.114 1.00 71.38 161 GLN A C 1
ATOM 1303 O O . GLN A 1 161 ? -25.978 11.627 16.466 1.00 71.38 161 GLN A O 1
ATOM 1308 N N . ASN A 1 162 ? -23.833 12.307 16.374 1.00 69.19 162 ASN A N 1
ATOM 1309 C CA . ASN A 1 162 ? -24.037 13.558 17.101 1.00 69.19 162 ASN A CA 1
ATOM 1310 C C . ASN A 1 162 ? -24.949 14.524 16.328 1.00 69.19 162 ASN A C 1
ATOM 1312 O O . ASN A 1 162 ? -25.848 15.120 16.921 1.00 69.19 162 ASN A O 1
ATOM 1316 N N . ILE A 1 163 ? -24.782 14.626 15.005 1.00 70.31 163 ILE A N 1
ATOM 1317 C CA . ILE A 1 163 ? -25.648 15.436 14.135 1.00 70.31 163 ILE A CA 1
ATOM 1318 C C . ILE A 1 163 ? -27.077 14.891 14.140 1.00 70.31 163 ILE A C 1
ATOM 1320 O O . ILE A 1 163 ? -28.009 15.650 14.384 1.00 70.31 163 ILE A O 1
ATOM 1324 N N . ASN A 1 164 ? -27.272 13.586 13.938 1.00 60.94 164 ASN A N 1
ATOM 1325 C CA . ASN A 1 164 ? -28.611 12.989 13.969 1.00 60.94 164 ASN A CA 1
ATOM 1326 C C . ASN A 1 164 ? -29.281 13.148 15.344 1.00 60.94 164 ASN A C 1
ATOM 1328 O O . ASN A 1 164 ? -30.480 13.412 15.418 1.00 60.94 164 ASN A O 1
ATOM 1332 N N . GLY A 1 165 ? -28.515 13.038 16.435 1.00 60.62 165 GLY A N 1
ATOM 1333 C CA . GLY A 1 165 ? -28.994 13.308 17.791 1.00 60.62 165 GLY A CA 1
ATOM 1334 C C . GLY A 1 165 ? -29.407 14.768 17.997 1.00 60.62 165 GLY A C 1
ATOM 1335 O O . GLY A 1 165 ? -30.454 15.026 18.590 1.00 60.62 165 GLY A O 1
ATOM 1336 N N . ALA A 1 166 ? -28.632 15.717 17.465 1.00 60.91 166 ALA A N 1
ATOM 1337 C CA . ALA A 1 166 ? -28.947 17.143 17.505 1.00 60.91 166 ALA A CA 1
ATOM 1338 C C . ALA A 1 166 ? -30.167 17.496 16.637 1.00 60.91 166 ALA A C 1
ATOM 1340 O O . ALA A 1 166 ? -31.016 18.273 17.070 1.00 60.91 166 ALA A O 1
ATOM 1341 N N . VAL A 1 167 ? -30.316 16.887 15.456 1.00 62.91 167 VAL A N 1
ATOM 1342 C CA . VAL A 1 167 ? -31.504 17.040 14.597 1.00 62.91 167 VAL A CA 1
ATOM 1343 C C . VAL A 1 167 ? -32.754 16.525 15.317 1.00 62.91 167 VAL A C 1
ATOM 1345 O O . VAL A 1 167 ? -33.743 17.248 15.384 1.00 62.91 167 VAL A O 1
ATOM 1348 N N . LEU A 1 168 ? -32.689 15.359 15.974 1.00 54.91 168 LEU A N 1
ATOM 1349 C CA . LEU A 1 168 ? -33.805 14.819 16.768 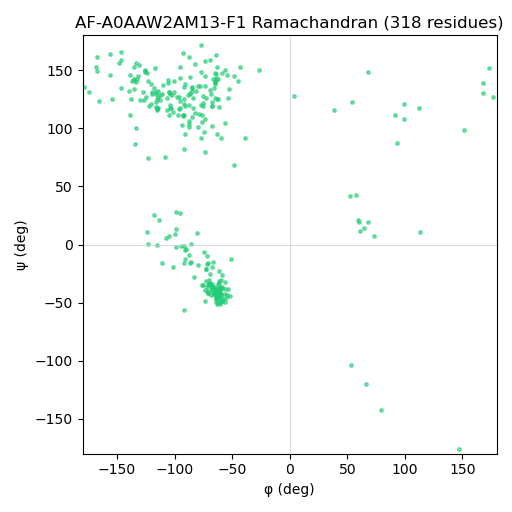1.00 54.91 168 LEU A CA 1
ATOM 1350 C C . LEU A 1 168 ? -34.193 15.713 17.959 1.00 54.91 168 LEU A C 1
ATOM 1352 O O . LEU A 1 168 ? -35.354 15.745 18.367 1.00 54.91 168 LEU A O 1
ATOM 1356 N N . GLN A 1 169 ? -33.221 16.392 18.571 1.00 57.06 169 GLN A N 1
ATOM 1357 C CA . GLN A 1 169 ? -33.477 17.356 19.646 1.00 57.06 169 GLN A CA 1
ATOM 1358 C C . GLN A 1 169 ? -34.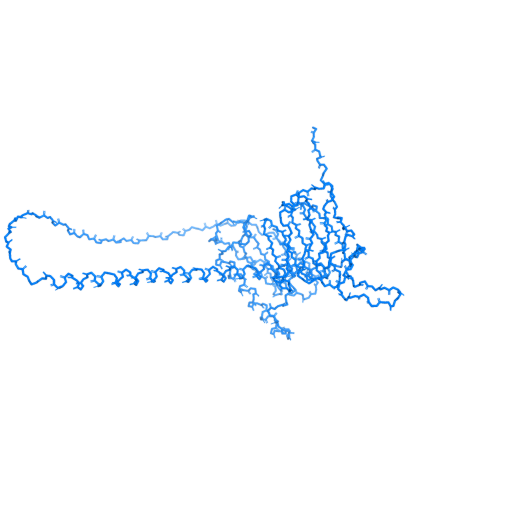089 18.648 19.103 1.00 57.06 169 GLN A C 1
ATOM 1360 O O . GLN A 1 169 ? -35.030 19.163 19.702 1.00 57.06 169 GLN A O 1
ATOM 1365 N N . THR A 1 170 ? -33.615 19.109 17.944 1.00 53.97 170 THR A N 1
ATOM 1366 C CA . THR A 1 170 ? -34.135 20.300 17.263 1.00 53.97 170 THR A CA 1
ATOM 1367 C C . THR A 1 170 ? -35.585 20.077 16.828 1.00 53.97 170 THR A C 1
ATOM 1369 O O . THR A 1 170 ? -36.429 20.898 17.159 1.00 53.97 170 THR A O 1
ATOM 1372 N N . GLU A 1 171 ? -35.919 18.928 16.225 1.00 53.84 171 GLU A N 1
ATOM 1373 C CA . GLU A 1 171 ? -37.298 18.563 15.849 1.00 53.84 171 GLU A CA 1
ATOM 1374 C C . GLU A 1 171 ? -38.244 18.482 17.060 1.00 53.84 171 GLU A C 1
ATOM 1376 O O . GLU A 1 171 ? -39.397 18.914 16.987 1.00 53.84 171 GLU A O 1
ATOM 1381 N N . LYS A 1 172 ? -37.757 17.982 18.206 1.00 57.69 172 LYS A N 1
ATOM 1382 C CA . LYS A 1 172 ? -38.520 17.975 19.465 1.00 57.69 172 LYS A CA 1
ATOM 1383 C C . LYS A 1 172 ? -38.724 19.377 20.033 1.00 57.69 172 LYS A C 1
ATOM 1385 O O . LYS A 1 172 ? -39.782 19.638 20.602 1.00 57.69 172 LYS A O 1
ATOM 1390 N N . GLN A 1 173 ? -37.748 20.273 19.891 1.00 57.31 173 GLN A N 1
ATOM 1391 C CA . GLN A 1 173 ? -37.886 21.676 20.286 1.00 57.31 173 GLN A CA 1
ATOM 1392 C C . GLN A 1 173 ? -38.882 22.413 19.388 1.00 57.31 173 GLN A C 1
ATOM 1394 O O . GLN A 1 173 ? -39.777 23.059 19.921 1.00 57.31 173 GLN A O 1
ATOM 1399 N N . THR A 1 174 ? -38.837 22.211 18.067 1.00 49.22 174 THR A N 1
ATOM 1400 C CA . THR A 1 174 ? -39.801 22.822 17.134 1.00 49.22 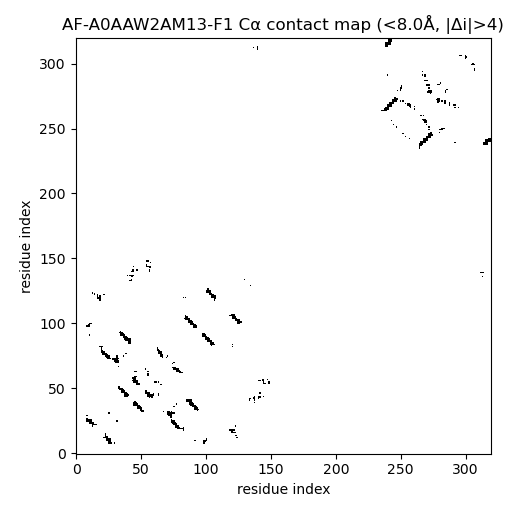174 THR A CA 1
ATOM 1401 C C . THR A 1 174 ? -41.229 22.313 17.370 1.00 49.22 174 THR A C 1
ATOM 1403 O O . THR A 1 174 ? -42.165 23.102 17.389 1.00 49.22 174 THR A O 1
ATOM 1406 N N . GLN A 1 175 ? -41.414 21.019 17.664 1.00 51.97 175 GLN A N 1
ATOM 1407 C CA . GLN A 1 175 ? -42.728 20.472 18.042 1.00 51.97 175 GLN A CA 1
ATOM 1408 C C . GLN A 1 175 ? -43.201 20.939 19.425 1.00 51.97 175 GLN A C 1
ATOM 1410 O O . GLN A 1 175 ? -44.403 21.051 19.650 1.00 51.97 175 GLN A O 1
ATOM 1415 N N . THR A 1 176 ? -42.297 21.200 20.373 1.00 49.34 176 THR A N 1
ATOM 1416 C CA . THR A 1 176 ? -42.674 21.749 21.688 1.00 49.34 176 THR A CA 1
ATOM 1417 C C . THR A 1 176 ? -43.110 23.209 21.547 1.00 49.34 176 THR A C 1
ATOM 1419 O O . THR A 1 176 ? -44.150 23.579 22.082 1.00 49.34 176 THR A O 1
ATOM 1422 N N . GLU A 1 177 ? -42.403 23.997 20.734 1.00 54.44 177 GLU A N 1
ATOM 1423 C CA . GLU A 1 177 ? -42.754 25.386 20.417 1.00 54.44 177 GLU A CA 1
ATOM 1424 C C . GLU A 1 177 ? -44.080 25.490 19.634 1.00 54.44 177 GLU A C 1
ATOM 1426 O O . GLU A 1 177 ? -44.919 26.322 19.973 1.00 54.44 177 GLU A O 1
ATOM 1431 N N . GLU A 1 178 ? -44.349 24.606 18.664 1.00 51.72 178 GLU A N 1
ATOM 1432 C CA . GLU A 1 178 ? -45.643 24.554 17.956 1.00 51.72 178 GLU A CA 1
ATOM 1433 C C . GLU A 1 178 ? -46.814 24.143 18.871 1.00 51.72 178 GLU A C 1
ATOM 1435 O O . GLU A 1 178 ? -47.917 24.689 18.765 1.00 51.72 178 GLU A O 1
ATOM 1440 N N . ASN A 1 179 ? -46.584 23.212 19.804 1.00 50.56 179 ASN A N 1
ATOM 1441 C CA . ASN A 1 179 ? -47.596 22.789 20.776 1.00 50.56 179 ASN A CA 1
ATOM 1442 C C . ASN A 1 179 ? -47.865 23.854 21.855 1.00 50.56 179 ASN A C 1
ATOM 1444 O O . ASN A 1 179 ? -48.994 23.954 22.346 1.00 50.56 179 ASN A O 1
ATOM 1448 N N . ASP A 1 180 ? -46.861 24.649 22.226 1.00 53.94 180 ASP A N 1
ATOM 1449 C CA . ASP A 1 180 ? -47.011 25.740 23.190 1.00 53.94 180 ASP A CA 1
ATOM 1450 C C . ASP A 1 180 ? -47.732 26.950 22.569 1.00 53.94 180 ASP A C 1
ATOM 1452 O O . ASP A 1 180 ? -48.603 27.529 23.223 1.00 53.94 180 ASP A O 1
ATOM 1456 N N . ILE A 1 181 ? -47.512 27.241 21.278 1.00 55.78 181 ILE A N 1
ATOM 1457 C CA . ILE A 1 181 ? -48.287 28.246 20.523 1.00 55.78 181 ILE A CA 1
ATOM 1458 C C . ILE A 1 181 ? -49.768 27.829 20.405 1.00 55.78 181 ILE A C 1
ATOM 1460 O O . ILE A 1 181 ? -50.663 28.648 20.624 1.00 55.78 181 ILE A O 1
ATOM 1464 N N . GLN A 1 182 ? -50.065 26.545 20.149 1.00 53.94 182 GLN A N 1
ATOM 1465 C CA . GLN A 1 182 ? -51.453 26.053 20.111 1.00 53.94 182 GLN A CA 1
ATOM 1466 C C . GLN A 1 182 ? -52.144 26.087 21.485 1.00 53.94 182 GLN A C 1
ATOM 1468 O O . GLN A 1 182 ? -53.339 26.379 21.568 1.00 53.94 182 GLN A O 1
ATOM 1473 N N . LYS A 1 183 ? -51.425 25.825 22.585 1.00 51.66 183 LYS A N 1
ATOM 1474 C CA . LYS A 1 183 ? -51.992 25.933 23.944 1.00 51.66 183 LYS A CA 1
ATOM 1475 C C . LYS A 1 183 ? -52.286 27.376 24.348 1.00 51.66 183 LYS A C 1
ATOM 1477 O O . LYS A 1 183 ? -53.268 27.604 25.058 1.00 51.66 183 LYS A O 1
ATOM 1482 N N . GLU A 1 184 ? -51.487 28.338 23.891 1.00 50.62 184 GLU A N 1
ATOM 1483 C CA . GLU A 1 184 ? -51.749 29.758 24.137 1.00 50.62 184 GLU A CA 1
ATOM 1484 C C . GLU A 1 184 ? -53.014 30.239 23.406 1.00 50.62 184 GLU A C 1
ATOM 1486 O O . GLU A 1 184 ? -53.829 30.945 24.010 1.00 50.62 184 GLU A O 1
ATOM 1491 N N . ASP A 1 185 ? -53.263 29.769 22.179 1.00 48.41 185 ASP A N 1
ATOM 1492 C CA . ASP A 1 185 ? -54.489 30.079 21.426 1.00 48.41 185 ASP A CA 1
ATOM 1493 C C . ASP A 1 185 ? -55.750 29.403 22.005 1.00 48.41 185 ASP A C 1
ATOM 1495 O O . ASP A 1 185 ? -56.818 30.020 22.053 1.00 48.41 185 ASP A O 1
ATOM 1499 N N . LEU A 1 186 ? -55.638 28.190 22.563 1.00 41.09 186 LEU A N 1
ATOM 1500 C CA . LEU A 1 186 ? -56.740 27.516 23.274 1.00 41.09 186 LEU A CA 1
ATOM 1501 C C . LEU A 1 186 ? -57.050 28.124 24.655 1.00 41.09 186 LEU A C 1
ATOM 1503 O O . LEU A 1 186 ? -58.162 27.966 25.166 1.00 41.09 186 LEU A O 1
ATOM 1507 N N . SER A 1 187 ? -56.102 28.846 25.262 1.00 48.06 187 SER A N 1
ATOM 1508 C CA . SER A 1 187 ? -56.314 29.544 26.539 1.00 48.06 187 SER A CA 1
ATOM 1509 C C . SER A 1 187 ? -57.052 30.884 26.394 1.00 48.06 187 SER A C 1
ATOM 1511 O O . SER A 1 187 ? -57.640 31.365 27.362 1.00 48.06 187 SER A O 1
ATOM 1513 N N . LYS A 1 188 ? -57.105 31.452 25.179 1.00 45.69 188 LYS A N 1
ATOM 1514 C CA . LYS A 1 188 ? -57.832 32.698 24.871 1.00 45.69 188 LYS A CA 1
ATOM 1515 C C . LYS A 1 188 ? -59.303 32.500 24.491 1.00 45.69 188 LYS A C 1
ATOM 1517 O O . LYS A 1 188 ? -60.032 33.482 24.423 1.00 45.69 188 LYS A O 1
ATOM 1522 N N . GLN A 1 189 ? -59.765 31.264 24.288 1.00 44.16 189 GLN A N 1
ATOM 1523 C CA . GLN A 1 189 ? -61.161 30.972 23.917 1.00 44.16 189 GLN A CA 1
ATOM 1524 C C . GLN A 1 189 ? -62.024 30.400 25.055 1.00 44.16 189 GLN A C 1
ATOM 1526 O O . GLN A 1 189 ? -63.167 30.024 24.822 1.00 44.16 189 GLN A O 1
ATOM 1531 N N . LYS A 1 190 ? -61.532 30.352 26.302 1.00 39.16 190 LYS A N 1
ATOM 1532 C CA . LYS A 1 190 ? -62.287 29.793 27.443 1.00 39.16 190 LYS A CA 1
ATOM 1533 C C . LYS A 1 190 ? -62.988 30.835 28.324 1.00 39.16 190 LYS A C 1
ATOM 1535 O O . LYS A 1 190 ? -63.223 30.593 29.505 1.00 39.16 190 LYS A O 1
ATOM 1540 N N . SER A 1 191 ? -63.357 31.973 27.744 1.00 40.41 191 SER A N 1
ATOM 1541 C CA . SER A 1 191 ? -64.340 32.894 28.317 1.00 40.41 191 SER A CA 1
ATOM 1542 C C . SER A 1 191 ? -65.470 33.108 27.318 1.00 40.41 191 SER A C 1
ATOM 1544 O O . SER A 1 191 ? -65.497 34.131 26.652 1.00 40.41 191 SER A O 1
ATOM 1546 N N . GLU A 1 192 ? -66.346 32.117 27.165 1.00 33.62 192 GLU A N 1
ATOM 1547 C CA . GLU A 1 192 ? -67.778 32.300 26.899 1.00 33.62 192 GLU A CA 1
ATOM 1548 C C . GLU A 1 192 ? -68.458 30.938 26.687 1.00 33.62 192 GLU A C 1
ATOM 1550 O O . GLU A 1 192 ? -68.077 30.147 25.829 1.00 33.62 192 GLU A O 1
ATOM 1555 N N . HIS A 1 193 ? -69.520 30.749 27.468 1.00 31.72 193 HIS A N 1
ATOM 1556 C CA . HIS A 1 193 ? -70.689 29.906 27.235 1.00 31.72 193 HIS A CA 1
ATOM 1557 C C . HIS A 1 193 ? -70.739 28.440 27.714 1.00 31.72 193 HIS A C 1
ATOM 1559 O O . HIS A 1 193 ? -70.114 27.523 27.184 1.00 31.72 193 HIS A O 1
ATOM 1565 N N . ASP A 1 194 ? -71.616 28.278 28.708 1.00 32.12 194 ASP A N 1
ATOM 1566 C CA . ASP A 1 194 ? -72.293 27.083 29.203 1.00 32.12 194 ASP A CA 1
ATOM 1567 C C . ASP A 1 194 ? -73.139 26.380 28.118 1.00 32.12 194 ASP A C 1
ATOM 1569 O O . ASP A 1 194 ? -73.699 27.054 27.250 1.00 32.12 194 ASP A O 1
ATOM 1573 N N . ASP A 1 195 ? -73.262 25.043 28.170 1.00 30.25 195 ASP A N 1
ATOM 1574 C CA . ASP A 1 195 ? -74.492 24.340 28.600 1.00 30.25 195 ASP A CA 1
ATOM 1575 C C . ASP A 1 195 ? -74.482 22.817 28.302 1.00 30.25 195 ASP A C 1
ATOM 1577 O O . ASP A 1 195 ? -74.068 22.355 27.244 1.00 30.25 195 ASP A O 1
ATOM 1581 N N . MET A 1 196 ? -74.995 22.061 29.282 1.00 28.83 196 MET A N 1
ATOM 1582 C CA . MET A 1 196 ? -75.766 20.802 29.215 1.00 28.83 196 MET A CA 1
ATOM 1583 C C . MET A 1 196 ? -75.397 19.720 28.160 1.00 28.83 196 MET A C 1
ATOM 1585 O O . MET A 1 196 ? -75.721 19.847 26.987 1.00 28.83 196 MET A O 1
ATOM 1589 N N . ASN A 1 197 ? -74.948 18.523 28.577 1.00 31.66 197 ASN A N 1
ATOM 1590 C CA . ASN A 1 197 ? -75.841 17.415 28.967 1.00 31.66 197 ASN A CA 1
ATOM 1591 C C . ASN A 1 197 ? -75.108 16.075 29.254 1.00 31.66 197 ASN A C 1
ATOM 1593 O O . ASN A 1 197 ? -74.052 15.765 28.715 1.00 31.66 197 ASN A O 1
ATOM 1597 N N . THR A 1 198 ? -75.767 15.315 30.127 1.00 28.84 198 THR A N 1
ATOM 1598 C CA . THR A 1 198 ? -75.666 13.916 30.595 1.00 28.84 198 THR A CA 1
ATOM 1599 C C . THR A 1 198 ? -75.065 12.806 29.708 1.00 28.84 198 THR A C 1
ATOM 1601 O O . THR A 1 198 ? -75.302 12.749 28.508 1.00 28.84 198 THR A O 1
ATOM 1604 N N . GLY A 1 199 ? -74.456 11.797 30.366 1.00 26.86 199 GLY A N 1
ATOM 1605 C CA . GLY A 1 199 ? -74.422 10.410 29.861 1.00 26.86 199 GLY A CA 1
ATOM 1606 C C . GLY A 1 199 ? -73.224 9.535 30.274 1.00 26.86 199 GLY A C 1
ATOM 1607 O O . GLY A 1 199 ? -72.167 9.629 29.671 1.00 26.86 199 GLY A O 1
ATOM 1608 N N . ILE A 1 200 ? -73.424 8.698 31.304 1.00 30.05 200 ILE A N 1
ATOM 1609 C CA . ILE A 1 200 ? -72.978 7.289 31.522 1.00 30.05 200 ILE A CA 1
ATOM 1610 C C . ILE A 1 200 ? -72.057 6.707 30.403 1.00 30.05 200 ILE A C 1
ATOM 1612 O O . ILE A 1 200 ? -72.424 6.770 29.241 1.00 30.05 200 ILE A O 1
ATOM 1616 N N . GLU A 1 201 ? -70.866 6.126 30.620 1.00 29.69 201 GLU A N 1
ATOM 1617 C CA . GLU A 1 201 ? -70.602 4.843 31.292 1.00 29.69 201 GLU A CA 1
ATOM 1618 C C . GLU A 1 201 ? -69.116 4.599 31.629 1.00 29.69 201 GLU A C 1
ATOM 1620 O O . GLU A 1 201 ? -68.172 5.050 30.989 1.00 29.69 201 GLU A O 1
ATOM 1625 N N . THR A 1 202 ? -68.986 3.806 32.684 1.00 26.92 202 THR A N 1
ATOM 1626 C CA . THR A 1 202 ? -67.855 3.093 33.280 1.00 26.92 202 THR A CA 1
ATOM 1627 C C . THR A 1 202 ? -66.976 2.279 32.321 1.00 26.92 202 THR A C 1
ATOM 1629 O O . THR A 1 202 ? -67.507 1.520 31.520 1.00 26.92 202 THR A O 1
ATOM 1632 N N . SER A 1 203 ? -65.660 2.224 32.578 1.00 29.00 203 SER A N 1
ATOM 1633 C CA . SER A 1 203 ? -65.011 0.955 32.964 1.00 29.00 203 SER A CA 1
ATOM 1634 C C . SER A 1 203 ? -63.606 1.163 33.545 1.00 29.00 203 SER A C 1
ATOM 1636 O O . SER A 1 203 ? -62.722 1.738 32.916 1.00 29.00 203 SER A O 1
ATOM 1638 N N . LYS A 1 204 ? -63.418 0.665 34.769 1.00 27.88 204 LYS A N 1
ATOM 1639 C CA . LYS A 1 204 ? -62.126 0.463 35.433 1.00 27.88 204 LYS A CA 1
ATOM 1640 C C . LYS A 1 204 ? -61.457 -0.793 34.868 1.00 27.88 204 LYS A C 1
ATOM 1642 O O . LYS A 1 204 ? -62.146 -1.792 34.673 1.00 27.88 204 LYS A O 1
ATOM 1647 N N . ARG A 1 205 ? -60.123 -0.820 34.815 1.00 26.83 205 ARG A N 1
ATOM 1648 C CA . ARG A 1 205 ? -59.364 -1.958 35.361 1.00 26.83 205 ARG A CA 1
ATOM 1649 C C . ARG A 1 205 ? -57.946 -1.554 35.762 1.00 26.83 205 ARG A C 1
ATOM 1651 O O . ARG A 1 205 ? -57.200 -0.956 34.998 1.00 26.83 205 ARG A O 1
ATOM 1658 N N . GLU A 1 206 ? -57.687 -1.869 37.019 1.00 24.89 206 GLU A N 1
ATOM 1659 C CA . GLU A 1 206 ? -56.495 -1.713 37.836 1.00 24.89 206 GLU A CA 1
ATOM 1660 C C . GLU A 1 206 ? -55.485 -2.846 37.604 1.00 24.89 206 GLU A C 1
ATOM 1662 O O . GLU A 1 206 ? -55.896 -3.970 37.322 1.00 24.89 206 GLU A O 1
ATOM 1667 N N . GLU A 1 207 ? -54.214 -2.513 37.886 1.00 25.55 207 GLU A N 1
ATOM 1668 C CA . GLU A 1 207 ? -53.181 -3.362 38.519 1.00 25.55 207 GLU A CA 1
ATOM 1669 C C . GLU A 1 207 ? -52.639 -4.576 37.715 1.00 25.55 207 GLU A C 1
ATOM 1671 O O . GLU A 1 207 ? -53.342 -5.205 36.941 1.00 25.55 207 GLU A O 1
ATOM 1676 N N . LYS A 1 208 ? -51.385 -5.032 37.830 1.00 23.36 208 LYS A N 1
ATOM 1677 C CA . LYS A 1 208 ? -50.246 -4.745 38.715 1.00 23.36 208 LYS A CA 1
ATOM 1678 C C . LYS A 1 208 ? -48.989 -5.393 38.113 1.00 23.36 208 LYS A C 1
ATOM 1680 O O . LYS A 1 208 ? -49.068 -6.319 37.310 1.0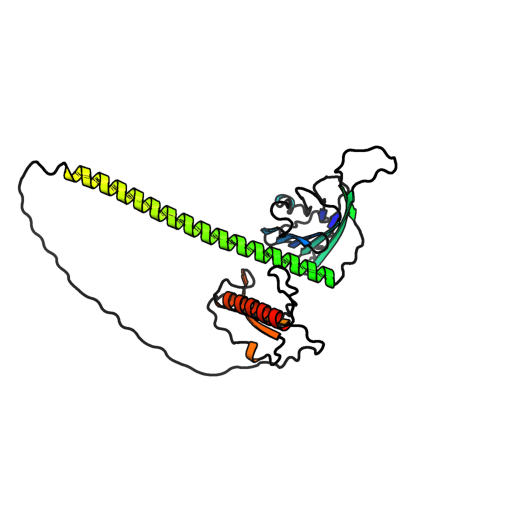0 23.36 208 LYS A O 1
ATOM 1685 N N . GLU A 1 209 ? -47.848 -4.907 38.581 1.00 24.30 209 GLU A N 1
ATOM 1686 C CA . GLU A 1 209 ? -46.497 -5.463 38.468 1.00 24.30 209 GLU A CA 1
ATOM 1687 C C . GLU A 1 209 ? -46.404 -6.981 38.719 1.00 24.30 209 GLU A C 1
ATOM 1689 O O . GLU A 1 209 ? -47.135 -7.523 39.546 1.00 24.30 209 GLU A O 1
ATOM 1694 N N . THR A 1 210 ? -45.409 -7.648 38.119 1.00 23.05 210 THR A N 1
ATOM 1695 C CA . THR A 1 210 ? -44.293 -8.280 38.867 1.00 23.05 210 THR A CA 1
ATOM 1696 C C . THR A 1 210 ? -43.266 -8.953 37.942 1.00 23.05 210 THR A C 1
ATOM 1698 O O . THR A 1 210 ? -43.596 -9.681 37.010 1.00 23.05 210 THR A O 1
ATOM 1701 N N . LYS A 1 211 ? -41.988 -8.711 38.258 1.00 29.42 211 LYS A N 1
ATOM 1702 C CA . LYS A 1 211 ? -40.797 -9.503 37.891 1.00 29.42 211 LYS A CA 1
ATOM 1703 C C . LYS A 1 211 ? -40.839 -10.851 38.643 1.00 29.42 211 LYS A C 1
ATOM 1705 O O . LYS A 1 211 ? -41.442 -10.904 39.717 1.00 29.42 211 LYS A O 1
ATOM 1710 N N . PRO A 1 212 ? -40.129 -11.902 38.187 1.00 28.84 212 PRO A N 1
ATOM 1711 C CA . PRO A 1 212 ? -38.887 -12.207 38.907 1.00 28.84 212 PRO A CA 1
ATOM 1712 C C . PRO A 1 212 ? -37.734 -12.775 38.059 1.00 28.84 212 PRO A C 1
ATOM 1714 O O . PRO A 1 212 ? -37.875 -13.206 36.919 1.00 28.84 212 PRO A O 1
ATOM 1717 N N . GLU A 1 213 ? -36.571 -12.734 38.700 1.00 24.33 213 GLU A N 1
ATOM 1718 C CA . GLU A 1 213 ? -35.244 -13.199 38.301 1.00 24.33 213 GLU A CA 1
ATOM 1719 C C . GLU A 1 213 ? -35.050 -14.726 38.401 1.00 24.33 213 GLU A C 1
ATOM 1721 O O . GLU A 1 213 ? -35.819 -15.416 39.071 1.00 24.33 213 GLU A O 1
ATOM 1726 N N . ASN A 1 214 ? -33.896 -15.165 37.862 1.00 23.94 214 ASN A N 1
ATOM 1727 C CA . ASN A 1 214 ? -33.002 -16.263 38.290 1.00 23.94 214 ASN A CA 1
ATOM 1728 C C . ASN A 1 214 ? -32.909 -17.491 37.364 1.00 23.94 214 ASN A C 1
ATOM 1730 O O . ASN A 1 214 ? -33.845 -18.277 37.286 1.00 23.94 214 ASN A O 1
ATOM 1734 N N . LYS A 1 215 ? -31.713 -17.783 36.817 1.00 28.44 215 LYS A N 1
ATOM 1735 C CA . LYS A 1 215 ? -30.688 -18.642 37.467 1.00 28.44 215 LYS A CA 1
ATOM 1736 C C . LYS A 1 215 ? -29.560 -19.055 36.507 1.00 28.44 215 LYS A C 1
ATOM 1738 O O . LYS A 1 215 ? -29.789 -19.633 35.451 1.00 28.44 215 LYS A O 1
ATOM 1743 N N . ILE A 1 216 ? -28.337 -18.850 36.986 1.00 26.08 216 ILE A N 1
ATOM 1744 C CA . ILE A 1 216 ? -27.074 -19.423 36.511 1.00 26.08 216 ILE A CA 1
ATOM 1745 C C . ILE A 1 216 ? -27.078 -20.946 36.728 1.00 26.08 216 ILE A C 1
ATOM 1747 O O . ILE A 1 216 ? -27.4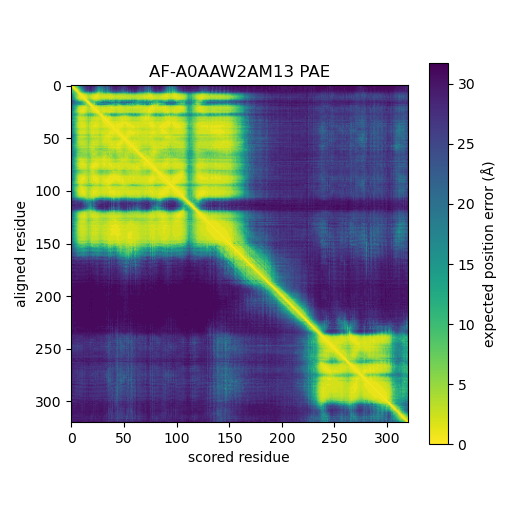71 -21.419 37.798 1.00 26.08 216 ILE A O 1
ATOM 1751 N N . LYS A 1 217 ? -26.557 -21.709 35.759 1.00 30.61 217 LYS A N 1
ATOM 1752 C CA . LYS A 1 217 ? -26.028 -23.062 35.979 1.00 30.61 217 LYS A CA 1
ATOM 1753 C C . LYS A 1 217 ? -24.633 -23.181 35.371 1.00 30.61 217 LYS A C 1
ATOM 1755 O O . LYS A 1 217 ? -24.438 -22.932 34.189 1.00 30.61 217 LYS A O 1
ATOM 1760 N N . GLN A 1 218 ? -23.693 -23.575 36.227 1.00 25.92 218 GLN A N 1
ATOM 1761 C CA . GLN A 1 218 ? -22.370 -24.079 35.879 1.00 25.92 218 GLN A CA 1
ATOM 1762 C C . GLN A 1 218 ? -22.487 -25.429 35.165 1.00 25.92 218 GLN A C 1
ATOM 1764 O O . GLN A 1 218 ? -23.267 -26.272 35.609 1.00 25.92 218 GLN A O 1
ATOM 1769 N N . LEU A 1 219 ? -21.645 -25.675 34.162 1.00 26.83 219 LEU A N 1
ATOM 1770 C CA . LEU A 1 219 ? -21.166 -27.019 33.845 1.00 26.83 219 LEU A CA 1
ATOM 1771 C C . LEU A 1 219 ? -19.733 -26.951 33.310 1.00 26.83 219 LEU A C 1
ATOM 1773 O O . LEU A 1 219 ? -19.371 -26.080 32.525 1.00 26.83 219 LEU A O 1
ATOM 1777 N N . SER A 1 220 ? -18.930 -27.861 33.836 1.00 21.25 220 SER A N 1
ATOM 1778 C CA . SER A 1 220 ? -17.497 -28.022 33.677 1.00 21.25 220 SER A CA 1
ATOM 1779 C C . SER A 1 220 ? -17.133 -28.985 32.540 1.00 21.25 220 SER A C 1
ATOM 1781 O O . SER A 1 220 ? -17.933 -29.827 32.142 1.00 21.25 220 SER A O 1
ATOM 1783 N N . ASN A 1 221 ? -15.850 -28.901 32.172 1.00 25.48 221 ASN A N 1
ATOM 1784 C CA . ASN A 1 221 ? -14.951 -29.940 31.653 1.00 25.48 221 ASN A CA 1
ATOM 1785 C C . ASN A 1 221 ? -14.665 -30.072 30.141 1.00 25.48 221 ASN A C 1
ATOM 1787 O O . ASN A 1 221 ? -15.505 -30.454 29.339 1.00 25.48 221 ASN A O 1
ATOM 1791 N N . GLN A 1 222 ? -13.347 -29.946 29.904 1.00 26.28 222 GLN A N 1
ATOM 1792 C CA . GLN A 1 222 ? -12.442 -30.725 29.044 1.00 26.28 222 GLN A CA 1
ATOM 1793 C C . GLN A 1 222 ? -12.059 -30.189 27.651 1.00 26.28 222 GLN A C 1
ATOM 1795 O O . GLN A 1 222 ? -12.816 -30.215 26.689 1.00 26.28 222 GLN A O 1
ATOM 1800 N N . GLN A 1 223 ? -10.786 -29.765 27.601 1.00 30.77 223 GLN A N 1
ATOM 1801 C CA . GLN A 1 223 ? -9.935 -29.504 26.436 1.00 30.77 223 GLN A CA 1
ATOM 1802 C C . GLN A 1 223 ? -9.653 -30.775 25.620 1.00 30.77 223 GLN A C 1
ATOM 1804 O O . GLN A 1 223 ? -9.673 -31.881 26.166 1.00 30.77 223 GLN A O 1
ATOM 1809 N N . PRO A 1 224 ? -9.195 -30.591 24.371 1.00 27.88 224 PRO A N 1
ATOM 1810 C CA . PRO A 1 224 ? -7.904 -31.175 24.001 1.00 27.88 224 PRO A CA 1
ATOM 1811 C C . PRO A 1 224 ? -6.993 -30.243 23.173 1.00 27.88 224 PRO A C 1
ATOM 1813 O O . PRO A 1 224 ? -7.445 -29.580 22.247 1.00 27.88 224 PRO A O 1
ATOM 1816 N N . GLY A 1 225 ? -5.687 -30.297 23.478 1.00 24.70 225 GLY A N 1
ATOM 1817 C CA . GLY A 1 225 ? -4.594 -30.188 22.500 1.00 24.70 225 GLY A CA 1
ATOM 1818 C C . GLY A 1 225 ? -3.980 -28.808 22.241 1.00 24.70 225 GLY A C 1
ATOM 1819 O O . GLY A 1 225 ? -4.342 -28.158 21.272 1.00 24.70 225 GLY A O 1
ATOM 1820 N N . CYS A 1 226 ? -2.969 -28.413 23.025 1.00 25.75 226 CYS A N 1
ATOM 1821 C CA . CYS A 1 226 ? -1.964 -27.441 22.579 1.00 25.75 226 CYS A CA 1
ATOM 1822 C C . CYS A 1 226 ? -0.695 -28.230 22.232 1.00 25.75 226 CYS A C 1
ATOM 1824 O O . CYS A 1 226 ? -0.164 -28.940 23.086 1.00 25.75 226 CYS A O 1
ATOM 1826 N N . SER A 1 227 ? -0.270 -28.197 20.970 1.00 28.81 227 SER A N 1
ATOM 1827 C CA . SER A 1 227 ? 0.988 -28.805 20.536 1.00 28.81 227 SER A CA 1
ATOM 1828 C C . SER A 1 227 ? 2.113 -27.793 20.722 1.00 28.81 227 SER A C 1
ATOM 1830 O O . SER A 1 227 ? 2.073 -26.718 20.129 1.00 28.81 227 SER A O 1
ATOM 1832 N N . ASP A 1 228 ? 3.107 -28.145 21.537 1.00 31.83 228 ASP A N 1
ATOM 1833 C CA . ASP A 1 228 ? 4.310 -27.345 21.777 1.00 31.83 228 ASP A CA 1
ATOM 1834 C C . ASP A 1 228 ? 5.041 -27.042 20.456 1.00 31.83 228 ASP A C 1
ATOM 1836 O O . ASP A 1 228 ? 5.716 -27.906 19.892 1.00 31.83 228 ASP A O 1
ATOM 1840 N N . GLN A 1 229 ? 4.937 -25.807 19.956 1.00 33.69 229 GLN A N 1
ATOM 1841 C CA . GLN A 1 229 ? 5.765 -25.321 18.851 1.00 33.69 229 GLN A CA 1
ATOM 1842 C C . GLN A 1 229 ? 6.843 -24.379 19.391 1.00 33.69 229 GLN A C 1
ATOM 1844 O O . GLN A 1 229 ? 6.587 -23.277 19.874 1.00 33.69 229 GLN A O 1
ATOM 1849 N N . LYS A 1 230 ? 8.086 -24.853 19.322 1.00 34.38 230 LYS A N 1
ATOM 1850 C CA . LYS A 1 230 ? 9.293 -24.138 19.736 1.00 34.38 230 LYS A CA 1
ATOM 1851 C C . LYS A 1 230 ? 9.620 -23.044 18.708 1.00 34.38 230 LYS A C 1
ATOM 1853 O O . LYS A 1 230 ? 10.064 -23.362 17.607 1.00 34.38 230 LYS A O 1
ATOM 1858 N N . LEU A 1 231 ? 9.409 -21.772 19.065 1.00 42.19 231 LEU A N 1
ATOM 1859 C CA . LEU A 1 231 ? 9.840 -20.623 18.253 1.00 42.19 231 LEU A CA 1
ATOM 1860 C C . LEU A 1 231 ? 11.379 -20.555 18.154 1.00 42.19 231 LEU A C 1
ATOM 1862 O O . LEU A 1 231 ? 12.062 -20.923 19.116 1.00 42.19 231 LEU A O 1
ATOM 1866 N N . PRO A 1 232 ? 11.933 -20.071 17.023 1.00 38.22 232 PRO A N 1
ATOM 1867 C CA . PRO A 1 232 ? 13.372 -19.991 16.816 1.00 38.22 232 PRO A CA 1
ATOM 1868 C C . PRO A 1 232 ? 14.032 -19.015 17.797 1.00 38.22 232 PRO A C 1
ATOM 1870 O O . PRO A 1 232 ? 13.520 -17.934 18.098 1.00 38.22 232 PRO A O 1
ATOM 1873 N N . ASP A 1 233 ? 15.180 -19.450 18.300 1.00 44.25 233 ASP A N 1
ATOM 1874 C CA . ASP A 1 233 ? 16.034 -18.741 19.240 1.00 44.25 233 ASP A CA 1
ATOM 1875 C C . ASP A 1 233 ? 17.073 -17.948 18.439 1.00 44.25 233 ASP A C 1
ATOM 1877 O O . ASP A 1 233 ? 17.889 -18.554 17.744 1.00 44.25 233 ASP A O 1
ATOM 1881 N N . ASN A 1 234 ? 16.968 -16.615 18.445 1.00 41.69 234 ASN A N 1
ATOM 1882 C CA . ASN A 1 234 ? 18.096 -15.694 18.279 1.00 41.69 234 ASN A CA 1
ATOM 1883 C C . ASN A 1 234 ? 17.663 -14.231 18.478 1.00 41.69 234 ASN A C 1
ATOM 1885 O O . ASN A 1 234 ? 16.700 -13.771 17.868 1.00 41.69 234 ASN A O 1
ATOM 1889 N N . ASP A 1 235 ? 18.450 -13.545 19.311 1.00 44.62 235 ASP A N 1
ATOM 1890 C CA . ASP A 1 235 ? 18.541 -12.110 19.605 1.00 44.62 235 ASP A CA 1
ATOM 1891 C C . ASP A 1 235 ? 17.262 -11.365 20.023 1.00 44.62 235 ASP A C 1
ATOM 1893 O O . ASP A 1 235 ? 16.271 -11.297 19.305 1.00 44.62 235 ASP A O 1
ATOM 1897 N N . SER A 1 236 ? 17.338 -10.750 21.209 1.00 57.09 236 SER A N 1
ATOM 1898 C CA . SER A 1 236 ? 16.326 -10.017 21.987 1.00 57.09 236 SER A CA 1
ATOM 1899 C C . SER A 1 236 ? 15.518 -8.963 21.211 1.00 57.09 236 SER A C 1
ATOM 1901 O O . SER A 1 236 ? 15.634 -7.757 21.443 1.00 57.09 236 SER A O 1
ATOM 1903 N N . LYS A 1 237 ? 14.670 -9.406 20.285 1.00 63.47 237 LYS A N 1
ATOM 1904 C CA . LYS A 1 237 ? 13.755 -8.576 19.512 1.00 63.47 237 LYS A CA 1
ATOM 1905 C C . LYS A 1 237 ? 12.362 -8.710 20.111 1.00 63.47 237 LYS A C 1
ATOM 1907 O O . LYS A 1 237 ? 11.755 -9.773 20.057 1.00 63.47 237 LYS A O 1
ATOM 1912 N N . LEU A 1 238 ? 11.862 -7.605 20.660 1.00 70.50 238 LEU A N 1
ATOM 1913 C CA . LEU A 1 238 ? 10.486 -7.498 21.135 1.00 70.50 238 LEU A CA 1
ATOM 1914 C C . LEU A 1 238 ? 9.522 -7.908 20.014 1.00 70.50 238 LEU A C 1
ATOM 1916 O O . LEU A 1 238 ? 9.584 -7.353 18.913 1.00 70.50 238 LEU A O 1
ATOM 1920 N N . ALA A 1 239 ? 8.637 -8.858 20.297 1.00 73.69 239 ALA A N 1
ATOM 1921 C CA . ALA A 1 239 ? 7.657 -9.352 19.338 1.00 73.69 239 ALA A CA 1
ATOM 1922 C C . ALA A 1 239 ? 6.239 -9.257 19.907 1.00 73.69 239 ALA A C 1
ATOM 1924 O O . ALA A 1 239 ? 6.025 -9.370 21.113 1.00 73.69 239 ALA A O 1
ATOM 1925 N N . VAL A 1 240 ? 5.262 -9.054 19.026 1.00 80.69 240 VAL A N 1
ATOM 1926 C CA . VAL A 1 240 ? 3.841 -9.150 19.367 1.00 80.69 240 VAL A CA 1
ATOM 1927 C C . VAL A 1 240 ? 3.267 -10.315 18.571 1.00 80.69 240 VAL A C 1
ATOM 1929 O O . VAL A 1 240 ? 3.262 -10.285 17.342 1.00 80.69 240 VAL A O 1
ATOM 1932 N N . LEU A 1 241 ? 2.819 -11.348 19.277 1.00 78.31 241 LEU A N 1
ATOM 1933 C CA . LEU A 1 241 ? 2.107 -12.489 18.725 1.00 78.31 241 LEU A CA 1
ATOM 1934 C C . LEU A 1 241 ? 0.606 -12.199 18.758 1.00 78.31 241 LEU A C 1
ATOM 1936 O O . LEU A 1 241 ? 0.028 -12.003 19.830 1.00 78.31 241 LEU A O 1
ATOM 1940 N N . VAL A 1 242 ? -0.018 -12.182 17.584 1.00 83.06 242 VAL A N 1
ATOM 1941 C CA . VAL A 1 242 ? -1.462 -11.984 17.439 1.00 83.06 242 VAL A CA 1
ATOM 1942 C C . VAL A 1 242 ? -2.091 -13.319 17.062 1.00 83.06 242 VAL A C 1
ATOM 1944 O O . VAL A 1 242 ? -1.799 -13.857 15.998 1.00 83.06 242 VAL A O 1
ATOM 1947 N N . VAL A 1 243 ? -2.947 -13.848 17.934 1.00 80.44 243 VAL A N 1
ATOM 1948 C CA . VAL A 1 243 ? -3.697 -15.087 17.701 1.00 80.44 243 VAL A CA 1
ATOM 1949 C C . VAL A 1 243 ? -5.069 -14.723 17.148 1.00 80.44 243 VAL A C 1
ATOM 1951 O O . VAL A 1 243 ? -5.849 -14.038 17.813 1.00 80.44 243 VAL A O 1
ATOM 1954 N N . LEU A 1 244 ? -5.354 -15.155 15.920 1.00 83.38 244 LEU A N 1
ATOM 1955 C CA . LEU A 1 244 ? -6.606 -14.859 15.228 1.00 83.38 244 LEU A CA 1
ATOM 1956 C C . LEU A 1 244 ? -7.597 -16.009 15.408 1.00 83.38 244 LEU A C 1
ATOM 1958 O O . LEU A 1 244 ? -7.383 -17.120 14.935 1.00 83.38 244 LEU A O 1
ATOM 1962 N N . HIS A 1 245 ? -8.717 -15.724 16.061 1.00 81.31 245 HIS A N 1
ATOM 1963 C CA . HIS A 1 245 ? -9.805 -16.670 16.266 1.00 81.31 245 HIS A CA 1
ATOM 1964 C C . HIS A 1 245 ? -10.879 -16.445 15.211 1.00 81.31 245 HIS A C 1
ATOM 1966 O O . HIS A 1 245 ? -11.583 -15.433 15.242 1.00 81.31 245 HIS A O 1
ATOM 1972 N N . HIS A 1 246 ? -11.030 -17.405 14.300 1.00 83.81 246 HIS A N 1
ATOM 1973 C CA . HIS A 1 246 ? -12.059 -17.339 13.270 1.00 83.81 246 HIS A CA 1
ATOM 1974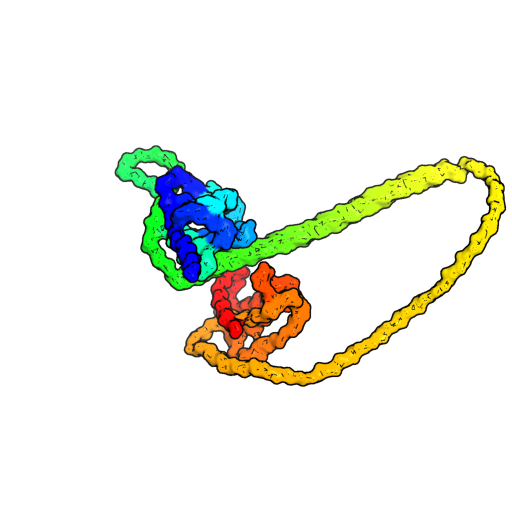 C C . HIS A 1 246 ? -13.466 -17.467 13.882 1.00 83.81 246 HIS A C 1
ATOM 1976 O O . HIS A 1 246 ? -13.794 -18.456 14.556 1.00 83.81 246 HIS A O 1
ATOM 1982 N N . THR A 1 247 ? -14.294 -16.440 13.699 1.00 80.81 247 THR A N 1
ATOM 1983 C CA . THR A 1 247 ? -15.670 -16.375 14.202 1.00 80.81 247 THR A CA 1
ATOM 1984 C C . THR A 1 247 ? -16.431 -15.220 13.562 1.00 80.81 247 THR A C 1
ATOM 1986 O O . THR A 1 247 ? -15.844 -14.186 13.280 1.00 80.81 247 THR A O 1
ATOM 1989 N N . PHE A 1 248 ? -17.745 -15.369 13.398 1.00 87.62 248 PHE A N 1
ATOM 1990 C CA . PHE A 1 248 ? -18.645 -14.255 13.073 1.00 87.62 248 PHE A CA 1
ATOM 1991 C C . PHE A 1 248 ? -19.238 -13.594 14.333 1.00 87.62 248 PHE A C 1
ATOM 1993 O O . PHE A 1 248 ? -19.793 -12.505 14.257 1.00 87.62 248 PHE A O 1
ATOM 2000 N N . ASP A 1 249 ? -19.162 -14.265 15.489 1.00 90.38 249 ASP A N 1
ATOM 2001 C CA . ASP A 1 249 ? -19.709 -13.785 16.762 1.00 90.38 249 ASP A CA 1
ATOM 2002 C C . ASP A 1 249 ? -18.735 -12.798 17.445 1.00 90.38 249 ASP A C 1
ATOM 2004 O O . ASP A 1 249 ? -17.652 -13.237 17.857 1.00 90.38 249 ASP A O 1
ATOM 2008 N N . PRO A 1 250 ? -19.089 -11.500 17.582 1.00 87.00 250 PRO A N 1
ATOM 2009 C CA . PRO A 1 250 ? -18.237 -10.483 18.204 1.00 87.00 250 PRO A CA 1
ATOM 2010 C C . PRO A 1 250 ? -18.116 -10.632 19.727 1.00 87.00 250 PRO A C 1
ATOM 2012 O O . PRO A 1 250 ? -17.184 -10.087 20.313 1.00 87.00 250 PRO A O 1
ATOM 2015 N N . GLU A 1 251 ? -19.008 -11.392 20.366 1.00 90.69 251 GLU A N 1
ATOM 2016 C CA . GLU A 1 251 ? -19.009 -11.626 21.815 1.00 90.69 251 GLU A CA 1
ATOM 2017 C C . GLU A 1 251 ? -18.374 -12.978 22.182 1.00 90.69 251 GLU A C 1
ATOM 2019 O O . GLU A 1 251 ? -18.422 -13.422 23.335 1.00 90.69 251 GLU A O 1
ATOM 2024 N N . LYS A 1 252 ? -17.748 -13.656 21.207 1.00 88.31 252 LYS A N 1
ATOM 2025 C CA . LYS A 1 252 ? -17.138 -14.966 21.423 1.00 88.31 252 LYS A CA 1
ATOM 2026 C C . LYS A 1 252 ? -16.026 -14.889 22.464 1.00 88.31 252 LYS A C 1
ATOM 2028 O O . LYS A 1 252 ? -14.967 -14.289 22.267 1.00 88.31 252 LYS A O 1
ATOM 2033 N N . ILE A 1 253 ? -16.229 -15.619 23.554 1.00 88.88 253 ILE A N 1
ATOM 2034 C CA . ILE A 1 253 ? -15.203 -15.831 24.568 1.00 88.88 253 ILE A CA 1
ATOM 2035 C C . ILE A 1 253 ? -14.211 -16.865 24.035 1.00 88.88 253 ILE A C 1
ATOM 2037 O O . ILE A 1 253 ? -14.570 -18.009 23.759 1.00 88.88 253 ILE A O 1
ATOM 2041 N N . VAL A 1 254 ? -12.949 -16.462 23.915 1.00 83.12 254 VAL A N 1
ATOM 2042 C CA . VAL A 1 254 ? -11.849 -17.333 23.481 1.00 83.12 254 VAL A CA 1
ATOM 2043 C C . VAL A 1 254 ? -10.809 -17.493 24.591 1.00 83.12 254 VAL A C 1
ATOM 2045 O O . VAL A 1 254 ? -10.679 -16.590 25.429 1.00 83.12 254 VAL A O 1
ATOM 2048 N N . PRO A 1 255 ? -10.078 -18.624 24.622 1.00 78.19 255 PRO A N 1
ATOM 2049 C CA . PRO A 1 255 ? -9.010 -18.852 25.588 1.00 78.19 255 PRO A CA 1
ATOM 2050 C C . PRO A 1 255 ? -7.949 -17.748 25.551 1.00 78.19 255 PRO A C 1
ATOM 2052 O O . PRO A 1 255 ? -7.694 -17.152 24.512 1.00 78.19 255 PRO A O 1
ATOM 2055 N N . ASP A 1 256 ? -7.327 -17.497 26.700 1.00 80.94 256 ASP A N 1
ATOM 2056 C CA . ASP A 1 256 ? -6.193 -16.580 26.816 1.00 80.94 256 ASP A CA 1
ATOM 2057 C C . ASP A 1 256 ? -4.911 -17.287 26.362 1.00 80.94 256 ASP A C 1
ATOM 2059 O O . ASP A 1 256 ? -4.333 -18.089 27.109 1.00 80.94 256 ASP A O 1
ATOM 2063 N N . SER A 1 257 ? -4.481 -16.997 25.134 1.00 80.56 257 SER A N 1
ATOM 2064 C CA . SER A 1 257 ? -3.333 -17.657 24.504 1.00 80.56 257 SER A CA 1
ATOM 2065 C C . SER A 1 257 ? -2.001 -17.247 25.124 1.00 80.56 257 SER A C 1
ATOM 2067 O O . SER A 1 257 ? -1.010 -17.963 24.975 1.00 80.56 257 SER A O 1
ATOM 2069 N N . SER A 1 258 ? -1.964 -16.156 25.901 1.00 77.88 258 SER A N 1
ATOM 2070 C CA . SER A 1 258 ? -0.744 -15.735 26.601 1.00 77.88 258 SER A CA 1
ATOM 2071 C C . SER A 1 258 ? -0.242 -16.773 27.606 1.00 77.88 258 SER A C 1
ATOM 2073 O O . SER A 1 258 ? 0.952 -16.845 27.876 1.00 77.88 258 SER A O 1
ATOM 2075 N N . LYS A 1 259 ? -1.125 -17.655 28.091 1.00 78.56 259 LYS A N 1
ATOM 2076 C CA . LYS A 1 259 ? -0.766 -18.768 28.984 1.00 78.56 259 LYS A CA 1
ATOM 2077 C C . LYS A 1 259 ? 0.088 -19.844 28.311 1.00 78.56 259 LYS A C 1
ATOM 2079 O O . LYS A 1 259 ? 0.724 -20.623 29.013 1.00 78.56 259 LYS A O 1
ATOM 2084 N N . CYS A 1 260 ? 0.093 -19.899 26.979 1.00 71.44 260 CYS A N 1
ATOM 2085 C CA . CYS A 1 260 ? 0.875 -20.866 26.208 1.00 71.44 260 CYS A CA 1
ATOM 2086 C C . CYS A 1 260 ? 2.269 -20.333 25.838 1.00 71.44 260 CYS A C 1
ATOM 2088 O O . CYS A 1 260 ? 3.077 -21.070 25.280 1.00 71.44 260 CYS A O 1
ATOM 2090 N N . VAL A 1 261 ? 2.567 -19.067 26.149 1.00 72.38 261 VAL A N 1
ATOM 2091 C CA . VAL A 1 261 ? 3.836 -18.415 25.811 1.00 72.38 261 VAL A CA 1
ATOM 2092 C C . VAL A 1 261 ? 4.593 -18.090 27.095 1.00 72.38 261 VAL A C 1
ATOM 2094 O O . VAL A 1 261 ? 4.142 -17.311 27.926 1.00 72.38 261 VAL A O 1
ATOM 2097 N N . THR A 1 262 ? 5.771 -18.689 27.266 1.00 67.62 262 THR A N 1
ATOM 2098 C CA . THR A 1 262 ? 6.605 -18.523 28.472 1.00 67.62 262 THR A CA 1
ATOM 2099 C C . THR A 1 262 ? 7.611 -17.373 28.370 1.00 67.62 262 THR A C 1
ATOM 2101 O O . THR A 1 262 ? 8.212 -16.979 29.370 1.00 67.62 262 THR A O 1
ATOM 2104 N N . ARG A 1 263 ? 7.805 -16.826 27.167 1.00 68.06 263 ARG A N 1
ATOM 2105 C CA . ARG A 1 263 ? 8.760 -15.752 26.873 1.00 68.06 263 ARG A CA 1
ATOM 2106 C C . ARG A 1 263 ? 8.202 -14.378 27.245 1.00 68.06 263 ARG A C 1
ATOM 2108 O O . ARG A 1 263 ? 7.087 -14.037 26.871 1.00 68.06 263 ARG A O 1
ATOM 2115 N N . THR A 1 264 ? 8.995 -13.569 27.948 1.00 67.88 264 THR A N 1
ATOM 2116 C CA . THR A 1 264 ? 8.602 -12.229 28.432 1.00 67.88 264 THR A CA 1
ATOM 2117 C C . THR A 1 264 ? 8.838 -11.109 27.419 1.00 67.88 264 THR A C 1
ATOM 2119 O O . THR A 1 264 ? 8.285 -10.018 27.564 1.00 67.88 264 THR A O 1
ATOM 2122 N N . ASP A 1 265 ? 9.644 -11.369 26.391 1.00 71.50 265 ASP A N 1
ATOM 2123 C CA . ASP A 1 265 ? 9.919 -10.470 25.269 1.00 71.50 265 ASP A CA 1
ATOM 2124 C C . ASP A 1 265 ? 8.882 -10.584 24.137 1.00 71.50 265 ASP A C 1
ATOM 2126 O O . ASP A 1 265 ? 8.965 -9.858 23.144 1.00 71.50 265 ASP A O 1
ATOM 2130 N N . ILE A 1 266 ? 7.879 -11.453 24.311 1.00 77.81 266 ILE A N 1
ATOM 2131 C CA . ILE A 1 266 ? 6.756 -11.637 23.394 1.00 77.81 266 ILE A CA 1
ATOM 2132 C C . ILE A 1 266 ? 5.460 -11.237 24.099 1.00 77.81 266 ILE A C 1
ATOM 2134 O O . ILE A 1 266 ? 5.047 -11.859 25.076 1.00 77.81 266 ILE A O 1
ATOM 2138 N N . LEU A 1 267 ? 4.774 -10.222 23.580 1.00 84.62 267 LEU A N 1
ATOM 2139 C CA . LEU A 1 267 ? 3.400 -9.944 23.979 1.00 84.62 267 LEU A CA 1
ATOM 2140 C C . LEU A 1 267 ? 2.448 -10.811 23.161 1.00 84.62 267 LEU A C 1
ATOM 2142 O O . LEU A 1 267 ? 2.462 -10.732 21.941 1.00 84.62 267 LEU A O 1
ATOM 2146 N N . THR A 1 268 ? 1.577 -11.571 23.820 1.00 84.44 268 THR A N 1
ATOM 2147 C CA . THR A 1 268 ? 0.516 -12.328 23.137 1.00 84.44 268 THR A CA 1
ATOM 2148 C C . THR A 1 268 ? -0.840 -11.656 23.331 1.00 84.44 268 THR A C 1
ATOM 2150 O O . THR A 1 268 ? -1.217 -11.315 24.463 1.00 84.44 268 THR A O 1
ATOM 2153 N N . VAL A 1 269 ? -1.569 -11.474 22.229 1.00 86.81 269 VAL A N 1
ATOM 2154 C CA . VAL A 1 269 ? -2.942 -10.959 22.209 1.00 86.81 269 VAL A CA 1
ATOM 2155 C C . VAL A 1 269 ? -3.845 -11.825 21.337 1.00 86.81 269 VAL A C 1
ATOM 2157 O O . VAL A 1 269 ? -3.414 -12.356 20.317 1.00 86.81 269 VAL A O 1
ATOM 2160 N N . ASP A 1 270 ? -5.098 -11.961 21.756 1.00 87.25 270 ASP A N 1
ATOM 2161 C CA . ASP A 1 270 ? -6.127 -12.746 21.078 1.00 87.25 270 ASP A CA 1
ATOM 2162 C C . ASP A 1 270 ? -7.125 -11.809 20.401 1.00 87.25 270 ASP A C 1
ATOM 2164 O O . ASP A 1 270 ? -7.729 -10.977 21.082 1.00 87.25 270 ASP A O 1
ATOM 2168 N N . CYS A 1 271 ? -7.348 -11.989 19.101 1.00 88.50 271 CYS A N 1
ATOM 2169 C CA . CYS A 1 271 ? -8.290 -11.192 18.322 1.00 88.50 271 CYS A CA 1
ATOM 2170 C C . CYS A 1 271 ? -9.326 -12.074 17.615 1.00 88.50 271 CYS A C 1
ATOM 2172 O O . CYS A 1 271 ? -9.025 -13.192 17.207 1.00 88.50 271 CYS A O 1
ATOM 2174 N N . LEU A 1 272 ? -10.544 -11.563 17.443 1.00 87.56 272 LEU A N 1
ATOM 2175 C CA . LEU A 1 272 ? -11.601 -12.191 16.651 1.00 87.56 272 LEU A CA 1
ATOM 2176 C C . LEU A 1 272 ? -11.551 -11.689 15.205 1.00 87.56 272 LEU A C 1
ATOM 2178 O O . LEU A 1 272 ? -11.412 -10.484 14.969 1.00 87.56 272 LEU A O 1
ATOM 2182 N N . PHE A 1 273 ? -11.686 -12.603 14.249 1.00 91.06 273 PHE A N 1
ATOM 2183 C CA . PHE A 1 273 ? -11.601 -12.325 12.816 1.00 91.06 273 PHE A CA 1
ATOM 2184 C C . PHE A 1 273 ? -12.665 -13.101 12.032 1.00 91.06 273 PHE A C 1
ATOM 2186 O O . PHE A 1 273 ? -12.956 -14.252 12.361 1.00 91.06 273 PHE A O 1
ATOM 2193 N N . TYR A 1 274 ? -13.172 -12.500 10.956 1.00 80.75 274 TYR A N 1
ATOM 2194 C CA . TYR A 1 274 ? -14.046 -13.133 9.970 1.00 80.75 274 TYR A CA 1
ATOM 2195 C C . TYR A 1 274 ? -13.571 -12.812 8.548 1.00 80.75 274 TYR A C 1
ATOM 2197 O O . TYR A 1 274 ? -13.178 -11.678 8.283 1.00 80.75 274 TYR A O 1
ATOM 2205 N N . GLU A 1 275 ? -13.611 -13.789 7.636 1.00 74.25 275 GLU A N 1
ATOM 2206 C CA . GLU A 1 275 ? -13.002 -13.698 6.294 1.00 74.25 275 GLU A CA 1
ATOM 2207 C C . GLU A 1 275 ? -13.418 -12.446 5.501 1.00 74.25 275 GLU A C 1
ATOM 2209 O O . GLU A 1 275 ? -12.559 -11.764 4.939 1.00 74.25 275 GLU A O 1
ATOM 2214 N N . ASP A 1 276 ? -14.707 -12.099 5.511 1.00 71.50 276 ASP A N 1
ATOM 2215 C CA . ASP A 1 276 ? -15.233 -10.973 4.727 1.00 71.50 276 ASP A CA 1
ATOM 2216 C C . ASP A 1 276 ? -15.065 -9.606 5.415 1.00 71.50 276 ASP A C 1
ATOM 2218 O O . ASP A 1 276 ? -14.982 -8.569 4.750 1.00 71.50 276 ASP A O 1
ATOM 2222 N N . GLU A 1 277 ? -15.028 -9.583 6.750 1.00 73.12 277 GLU A N 1
ATOM 2223 C CA . GLU A 1 277 ? -15.023 -8.342 7.541 1.00 73.12 277 GLU A CA 1
ATOM 2224 C C . GLU A 1 277 ? -13.636 -7.962 8.070 1.00 73.12 277 GLU A C 1
ATOM 2226 O O . GLU A 1 277 ? -13.386 -6.799 8.401 1.00 73.12 277 GLU A O 1
ATOM 2231 N N . GLY A 1 278 ? -12.712 -8.917 8.126 1.00 83.94 278 GLY A N 1
ATOM 2232 C CA . GLY A 1 278 ? -11.432 -8.745 8.784 1.00 83.94 278 GLY A CA 1
ATOM 2233 C C . GLY A 1 278 ? -11.541 -8.902 10.301 1.00 83.94 278 GLY A C 1
ATOM 2234 O O . GLY A 1 278 ? -12.265 -9.753 10.817 1.00 83.94 278 GLY A O 1
ATOM 2235 N N . LEU A 1 279 ? -10.783 -8.087 11.038 1.00 84.31 279 LEU A N 1
ATOM 2236 C CA . LEU A 1 279 ? -10.902 -8.024 12.494 1.00 84.31 279 LEU A CA 1
ATOM 2237 C C . LEU A 1 279 ? -12.284 -7.491 12.880 1.00 84.31 279 LEU A C 1
ATOM 2239 O O . LEU A 1 279 ? -12.671 -6.398 12.466 1.00 84.31 279 LEU A O 1
ATOM 2243 N N . LEU A 1 280 ? -12.996 -8.239 13.721 1.00 82.62 280 LEU A N 1
ATOM 2244 C CA . LEU A 1 280 ? -14.321 -7.838 14.181 1.00 82.62 280 LEU A CA 1
ATOM 2245 C C . LEU A 1 280 ? -14.255 -6.550 15.013 1.00 82.62 280 LEU A C 1
ATOM 2247 O O . LEU A 1 280 ? -13.353 -6.362 15.834 1.00 82.62 280 LEU A O 1
ATOM 2251 N N . LYS A 1 281 ? -15.260 -5.684 14.864 1.00 85.75 281 LYS A N 1
ATOM 2252 C CA . LYS A 1 281 ? -15.480 -4.541 15.762 1.00 85.75 281 LYS A CA 1
ATOM 2253 C C . LYS A 1 281 ? -16.103 -5.045 17.067 1.00 85.75 281 LYS A C 1
ATOM 2255 O O . LYS A 1 281 ? -17.318 -5.170 17.160 1.00 85.75 281 LYS A O 1
ATOM 2260 N N . CYS A 1 282 ? -15.270 -5.365 18.053 1.00 87.50 282 CYS A N 1
ATOM 2261 C CA . CYS A 1 282 ? -15.702 -5.908 19.342 1.00 87.50 282 CYS A CA 1
ATOM 2262 C C . CYS A 1 282 ? -14.797 -5.437 20.485 1.00 87.50 282 CYS A C 1
ATOM 2264 O O . CYS A 1 282 ? -13.634 -5.091 20.257 1.00 87.50 282 CYS A O 1
ATOM 2266 N N . GLN A 1 283 ? -15.311 -5.484 21.719 1.00 88.88 283 GLN A N 1
ATOM 2267 C CA . GLN A 1 283 ? -14.563 -5.070 22.912 1.00 88.88 283 GLN A CA 1
ATOM 2268 C C . GLN A 1 283 ? -13.247 -5.839 23.051 1.00 88.88 283 GLN A C 1
ATOM 2270 O O . GLN A 1 283 ? -12.221 -5.248 23.364 1.00 88.88 283 GLN A O 1
ATOM 2275 N N . LYS A 1 284 ? -13.240 -7.138 22.730 1.00 89.75 284 LYS A N 1
ATOM 2276 C CA . LYS A 1 284 ? -12.033 -7.963 22.819 1.00 89.75 284 LYS A CA 1
ATOM 2277 C C . LYS A 1 284 ? -10.899 -7.446 21.926 1.00 89.75 284 LYS A C 1
ATOM 2279 O O . LYS A 1 284 ? -9.752 -7.409 22.365 1.00 89.75 284 LYS A O 1
ATOM 2284 N N . ASN A 1 285 ? -11.208 -7.052 20.691 1.00 90.31 285 ASN A N 1
ATOM 2285 C CA . ASN A 1 285 ? -10.206 -6.527 19.763 1.00 90.31 285 ASN A CA 1
ATOM 2286 C C . ASN A 1 285 ? -9.723 -5.132 20.189 1.00 90.31 285 ASN A C 1
ATOM 2288 O O . ASN A 1 285 ? -8.535 -4.844 20.051 1.00 90.31 285 ASN A O 1
ATOM 2292 N N . SER A 1 286 ? -10.607 -4.306 20.761 1.00 81.50 286 SER A N 1
ATOM 2293 C CA . SER A 1 286 ? -10.225 -3.028 21.378 1.00 81.50 286 SER A CA 1
ATOM 2294 C C . SER A 1 286 ? -9.291 -3.235 22.577 1.00 81.50 286 SER A C 1
ATOM 2296 O O . SER A 1 286 ? -8.221 -2.638 22.631 1.00 81.50 286 SER A O 1
ATOM 2298 N N . ASP A 1 287 ? -9.622 -4.159 23.481 1.00 88.19 287 ASP A N 1
ATOM 2299 C CA . ASP A 1 287 ? -8.790 -4.495 24.643 1.00 88.19 287 ASP A CA 1
ATOM 2300 C C . ASP A 1 287 ? -7.429 -5.064 24.216 1.00 88.19 287 ASP A C 1
ATOM 2302 O O . ASP A 1 287 ? -6.392 -4.757 24.810 1.00 88.19 287 ASP A O 1
ATOM 2306 N N . ALA A 1 288 ? -7.413 -5.900 23.172 1.00 86.12 288 ALA A N 1
ATOM 2307 C CA . ALA A 1 288 ? -6.191 -6.433 22.586 1.00 86.12 288 ALA A CA 1
ATOM 2308 C C . ALA A 1 288 ? -5.307 -5.306 22.036 1.00 86.12 288 ALA A C 1
ATOM 2310 O O . ALA A 1 288 ? -4.107 -5.285 22.316 1.00 86.12 288 ALA A O 1
ATOM 2311 N N . TYR A 1 289 ? -5.893 -4.349 21.316 1.00 83.38 289 TYR A N 1
ATOM 2312 C CA . TYR A 1 289 ? -5.193 -3.169 20.815 1.00 83.38 289 TYR A CA 1
ATOM 2313 C C . TYR A 1 289 ? -4.602 -2.329 21.955 1.00 83.38 289 TYR A C 1
ATOM 2315 O O . TYR A 1 289 ? -3.396 -2.066 21.964 1.00 83.38 289 TYR A O 1
ATOM 2323 N N . ASP A 1 290 ? -5.406 -1.989 22.962 1.00 78.81 290 ASP A N 1
ATOM 2324 C CA . ASP A 1 290 ? -4.962 -1.197 24.113 1.00 78.81 290 ASP A CA 1
ATOM 2325 C C . ASP A 1 290 ? -3.835 -1.894 24.881 1.00 78.81 290 ASP A C 1
ATOM 2327 O O . ASP A 1 290 ? -2.849 -1.264 25.279 1.00 78.81 290 ASP A O 1
ATOM 2331 N N . LYS A 1 291 ? -3.917 -3.221 25.022 1.00 86.00 291 LYS A N 1
ATOM 2332 C CA . LYS A 1 291 ? -2.866 -4.040 25.633 1.00 86.00 291 LYS A CA 1
ATOM 2333 C C . LYS A 1 291 ? -1.558 -3.972 24.840 1.00 86.00 291 LYS A C 1
ATOM 2335 O O . LYS A 1 291 ? -0.495 -3.849 25.454 1.00 86.00 291 LYS A O 1
ATOM 2340 N N . VAL A 1 292 ? -1.614 -4.013 23.503 1.00 81.62 292 VAL A N 1
ATOM 2341 C CA . VAL A 1 292 ? -0.436 -3.835 22.633 1.00 81.62 292 VAL A CA 1
ATOM 2342 C C . VAL A 1 292 ? 0.164 -2.448 22.809 1.00 81.62 292 VAL A C 1
ATOM 2344 O O . VAL A 1 292 ? 1.364 -2.333 23.065 1.00 81.62 292 VAL A O 1
ATOM 2347 N N . VAL A 1 293 ? -0.654 -1.399 22.730 1.00 75.94 293 VAL A N 1
ATOM 2348 C CA . VAL A 1 293 ? -0.198 -0.010 22.868 1.00 75.94 293 VAL A CA 1
ATOM 2349 C C . VAL A 1 293 ? 0.463 0.213 24.228 1.00 75.94 293 VAL A C 1
ATOM 2351 O O . VAL A 1 293 ? 1.589 0.713 24.292 1.00 75.94 293 VAL A O 1
ATOM 2354 N N . HIS A 1 294 ? -0.196 -0.200 25.312 1.00 80.25 294 HIS A N 1
ATOM 2355 C CA . HIS A 1 294 ? 0.319 -0.034 26.667 1.00 80.25 294 HIS A CA 1
ATOM 2356 C C . HIS A 1 294 ? 1.636 -0.790 26.874 1.00 80.25 294 HIS A C 1
ATOM 2358 O O . HIS A 1 294 ? 2.595 -0.244 27.424 1.00 80.25 294 HIS A O 1
ATOM 2364 N N . TRP A 1 295 ? 1.721 -2.034 26.396 1.00 83.00 295 TRP A N 1
ATOM 2365 C CA . TRP A 1 295 ? 2.950 -2.816 26.488 1.00 83.00 295 TRP A CA 1
ATOM 2366 C C . TRP A 1 295 ? 4.092 -2.180 25.696 1.00 83.00 295 TRP A C 1
ATOM 2368 O O . TRP A 1 295 ? 5.196 -2.073 26.222 1.00 83.00 295 TRP A O 1
ATOM 2378 N N . LEU A 1 296 ? 3.839 -1.701 24.474 1.00 75.50 296 LEU A N 1
ATOM 2379 C CA . LEU A 1 296 ? 4.859 -1.028 23.670 1.00 75.50 296 LEU A CA 1
ATOM 2380 C C . LEU A 1 296 ? 5.404 0.206 24.395 1.00 75.50 296 LEU A C 1
ATOM 2382 O O . LEU A 1 296 ? 6.619 0.326 24.532 1.00 75.50 296 LEU A O 1
ATOM 2386 N N . ILE A 1 297 ? 4.533 1.073 24.926 1.00 74.12 297 ILE A N 1
ATOM 2387 C CA . ILE A 1 297 ? 4.932 2.256 25.713 1.00 74.12 297 ILE A CA 1
ATOM 2388 C C . ILE A 1 297 ? 5.833 1.854 26.888 1.00 74.12 297 ILE A C 1
ATOM 2390 O O . ILE A 1 297 ? 6.884 2.466 27.108 1.00 74.12 297 ILE A O 1
ATOM 2394 N N . GLU A 1 298 ? 5.452 0.805 27.615 1.00 78.75 298 GLU A N 1
ATOM 2395 C CA . GLU A 1 298 ? 6.215 0.281 28.746 1.00 78.75 298 GLU A CA 1
ATOM 2396 C C . GLU A 1 298 ? 7.600 -0.240 28.320 1.00 78.75 298 GLU A C 1
ATOM 2398 O O . GLU A 1 298 ? 8.605 0.050 28.976 1.00 78.75 298 GLU A O 1
ATOM 2403 N N . GLN A 1 299 ? 7.696 -0.947 27.190 1.00 71.81 299 GLN A N 1
ATOM 2404 C CA . GLN A 1 299 ? 8.987 -1.399 26.657 1.00 71.81 299 GLN A CA 1
ATOM 2405 C C . GLN A 1 299 ? 9.870 -0.236 26.176 1.00 71.81 299 GLN A C 1
ATOM 2407 O O . GLN A 1 299 ? 11.093 -0.271 26.350 1.00 71.81 299 GLN A O 1
ATOM 2412 N N . GLY A 1 300 ? 9.275 0.829 25.631 1.00 65.81 300 GLY A N 1
ATOM 2413 C CA . GLY A 1 300 ? 9.997 2.048 25.250 1.00 65.81 300 GLY A CA 1
ATOM 2414 C C . GLY A 1 300 ? 10.618 2.772 26.436 1.00 65.81 300 GLY A C 1
ATOM 2415 O O . GLY A 1 300 ? 11.775 3.191 26.374 1.00 65.81 300 GLY A O 1
ATOM 2416 N N . ARG A 1 301 ? 9.891 2.852 27.560 1.00 71.50 301 ARG A N 1
ATOM 2417 C CA . ARG A 1 301 ? 10.424 3.409 28.815 1.00 71.50 301 ARG A CA 1
ATOM 2418 C C . ARG A 1 301 ? 11.628 2.618 29.331 1.00 71.50 301 ARG A C 1
ATOM 2420 O O . ARG A 1 301 ? 12.553 3.225 29.860 1.00 71.50 301 ARG A O 1
ATOM 2427 N N . LYS A 1 302 ? 11.631 1.291 29.163 1.00 69.00 302 LYS A N 1
ATOM 2428 C CA . LYS A 1 302 ? 12.707 0.395 29.628 1.00 69.00 302 LYS A CA 1
ATOM 2429 C C . LYS A 1 302 ? 13.957 0.426 28.754 1.00 69.00 302 LYS A C 1
ATOM 2431 O O . LYS A 1 302 ? 15.059 0.318 29.277 1.00 69.00 302 LYS A O 1
ATOM 2436 N N . THR A 1 303 ? 13.800 0.585 27.443 1.00 62.62 303 THR A N 1
ATOM 2437 C CA . THR A 1 303 ? 14.918 0.568 26.480 1.00 62.62 303 THR A CA 1
ATOM 2438 C C . THR A 1 303 ? 15.471 1.961 26.151 1.00 62.62 303 THR A C 1
ATOM 2440 O O . THR A 1 303 ? 16.436 2.074 25.401 1.00 62.62 303 THR A O 1
ATOM 2443 N N . GLY A 1 304 ? 14.897 3.034 26.714 1.00 44.44 304 GLY A N 1
ATOM 2444 C CA . GLY A 1 304 ? 15.333 4.418 26.471 1.00 44.44 304 GLY A CA 1
ATOM 2445 C C . GLY A 1 304 ? 14.954 4.959 25.086 1.00 44.44 304 GLY A C 1
ATOM 2446 O O . GLY A 1 304 ? 15.357 6.062 24.715 1.00 44.44 304 GLY A O 1
ATOM 2447 N N . ILE A 1 305 ? 14.157 4.207 24.324 1.00 46.59 305 ILE A N 1
ATOM 2448 C CA . ILE A 1 305 ? 13.653 4.596 23.010 1.00 46.59 305 ILE A CA 1
ATOM 2449 C C . ILE A 1 305 ? 12.401 5.456 23.223 1.00 46.59 305 ILE A C 1
ATOM 2451 O O . ILE A 1 305 ? 11.393 4.991 23.757 1.00 46.59 305 ILE A O 1
ATOM 2455 N N . ARG A 1 306 ? 12.436 6.726 22.794 1.00 34.69 306 ARG A N 1
ATOM 2456 C CA . ARG A 1 306 ? 11.229 7.569 22.732 1.00 34.69 306 ARG A CA 1
ATOM 2457 C C . ARG A 1 306 ? 10.293 7.010 21.662 1.00 34.69 306 ARG A C 1
ATOM 2459 O O . ARG A 1 306 ? 10.516 7.214 20.472 1.00 34.69 306 ARG A O 1
ATOM 2466 N N . ILE A 1 307 ? 9.252 6.306 22.095 1.00 39.94 307 ILE A N 1
ATOM 2467 C CA . ILE A 1 307 ? 8.219 5.770 21.208 1.00 39.94 307 ILE A CA 1
ATOM 2468 C C . ILE A 1 307 ? 7.302 6.918 20.789 1.00 39.94 307 ILE A C 1
ATOM 2470 O O . ILE A 1 307 ? 6.502 7.418 21.576 1.00 39.94 307 ILE A O 1
ATOM 2474 N N . HIS A 1 308 ? 7.451 7.353 19.540 1.00 33.25 308 HIS A N 1
ATOM 2475 C CA . HIS A 1 308 ? 6.498 8.233 18.873 1.00 33.25 308 HIS A CA 1
ATOM 2476 C C . HIS A 1 308 ? 5.377 7.376 18.273 1.00 33.25 308 HIS A C 1
ATOM 2478 O O . HIS A 1 308 ? 5.668 6.383 17.608 1.00 33.25 308 HIS A O 1
ATOM 2484 N N . LYS A 1 309 ? 4.114 7.794 18.448 1.00 39.38 309 LYS A N 1
ATOM 2485 C CA . LYS A 1 309 ? 2.899 7.144 17.903 1.00 39.38 309 LYS A CA 1
ATOM 2486 C C . LYS A 1 309 ? 2.939 6.847 16.387 1.00 39.38 309 LYS A C 1
ATOM 2488 O O . LYS A 1 309 ? 2.093 6.113 15.905 1.00 39.38 309 LYS A O 1
ATOM 2493 N N . SER A 1 310 ? 3.898 7.401 15.639 1.00 32.47 310 SER A N 1
ATOM 2494 C CA . SER A 1 310 ? 3.999 7.322 14.175 1.00 32.47 310 SER A CA 1
ATOM 2495 C C . SER A 1 310 ? 5.111 6.411 13.631 1.00 32.47 310 SER A C 1
ATOM 2497 O O . SER A 1 310 ? 5.342 6.400 12.426 1.00 32.47 310 SER A O 1
ATOM 2499 N N . ARG A 1 311 ? 5.841 5.660 14.471 1.00 32.44 311 ARG A N 1
ATOM 2500 C CA . ARG A 1 311 ? 6.909 4.756 13.998 1.00 32.44 311 ARG A CA 1
ATOM 2501 C C . ARG A 1 311 ? 6.837 3.393 14.672 1.00 32.44 311 ARG A C 1
ATOM 2503 O O . ARG A 1 311 ? 7.538 3.144 15.650 1.00 32.44 311 ARG A O 1
ATOM 2510 N N . TYR A 1 312 ? 6.038 2.492 14.112 1.00 40.44 312 TYR A N 1
ATOM 2511 C CA . TYR A 1 312 ? 6.068 1.083 14.493 1.00 40.44 312 TYR A CA 1
ATOM 2512 C C . TYR A 1 312 ? 6.775 0.256 13.423 1.00 40.44 312 TYR A C 1
ATOM 2514 O O . TYR A 1 312 ? 6.462 0.336 12.239 1.00 40.44 312 TYR A O 1
ATOM 2522 N N . ARG A 1 313 ? 7.719 -0.577 13.863 1.00 30.56 313 ARG A N 1
ATOM 2523 C CA . ARG A 1 313 ? 8.251 -1.699 13.091 1.00 30.56 313 ARG A CA 1
ATOM 2524 C C . ARG A 1 313 ? 7.708 -2.972 13.735 1.00 30.56 313 ARG A C 1
ATOM 2526 O O . ARG A 1 313 ? 8.395 -3.626 14.515 1.00 30.56 313 ARG A O 1
ATOM 2533 N N . LEU A 1 314 ? 6.430 -3.256 13.493 1.00 32.34 314 LEU A N 1
ATOM 2534 C CA . LEU A 1 314 ? 5.779 -4.463 13.994 1.00 32.34 314 LEU A CA 1
ATOM 2535 C C . LEU A 1 314 ? 6.255 -5.649 13.147 1.00 32.34 314 LEU A C 1
ATOM 2537 O O . LEU A 1 314 ? 6.062 -5.677 11.938 1.00 32.34 314 LEU A O 1
ATOM 2541 N N . THR A 1 315 ? 6.904 -6.633 13.766 1.00 28.50 315 THR A N 1
ATOM 2542 C CA . THR A 1 315 ? 7.030 -7.963 13.158 1.00 28.50 315 THR A CA 1
ATOM 2543 C C . THR A 1 315 ? 5.835 -8.767 13.653 1.00 28.50 315 THR A C 1
ATOM 2545 O O . THR A 1 315 ? 5.859 -9.262 14.777 1.00 28.50 315 THR A O 1
ATOM 2548 N N . ILE A 1 316 ? 4.768 -8.806 12.853 1.00 34.00 316 ILE A N 1
ATOM 2549 C CA . ILE A 1 316 ? 3.595 -9.647 13.112 1.00 34.00 316 ILE A CA 1
ATOM 2550 C C . ILE A 1 316 ? 3.972 -11.060 12.680 1.00 34.00 316 ILE A C 1
ATOM 2552 O O . ILE A 1 316 ? 4.195 -11.311 11.497 1.00 34.00 316 ILE A O 1
ATOM 2556 N N . ILE A 1 317 ? 4.089 -11.970 13.642 1.00 30.41 317 ILE A N 1
ATOM 2557 C CA . ILE A 1 317 ? 4.240 -13.397 13.361 1.00 30.41 317 ILE A CA 1
ATOM 2558 C C . ILE A 1 317 ? 2.828 -13.980 13.361 1.00 30.41 317 ILE A C 1
ATOM 2560 O O . ILE A 1 317 ? 2.176 -14.004 14.402 1.00 30.41 317 ILE A O 1
ATOM 2564 N N . TYR A 1 318 ? 2.352 -14.404 12.190 1.00 25.53 318 TYR A N 1
ATOM 2565 C CA . TYR A 1 318 ? 1.116 -15.173 12.066 1.00 25.53 318 TYR A CA 1
ATOM 2566 C C . TYR A 1 318 ? 1.396 -16.607 12.524 1.00 25.53 318 TYR A C 1
ATOM 2568 O O . TYR A 1 318 ? 2.272 -17.267 11.965 1.00 25.53 318 TYR A O 1
ATOM 2576 N N . ILE A 1 319 ? 0.664 -17.083 13.528 1.00 29.44 319 ILE A N 1
ATOM 2577 C CA . ILE A 1 319 ? 0.573 -18.512 13.840 1.00 29.44 319 ILE A CA 1
ATOM 2578 C C . ILE A 1 319 ? -0.884 -18.901 13.590 1.00 29.44 319 ILE A C 1
ATOM 2580 O O . ILE A 1 319 ? -1.783 -18.324 14.203 1.00 29.44 319 ILE A O 1
ATOM 2584 N N . ILE A 1 320 ? -1.072 -19.793 12.615 1.00 29.70 320 ILE A N 1
ATOM 2585 C CA . ILE A 1 320 ? -2.344 -20.441 12.263 1.00 29.70 320 ILE A CA 1
ATOM 2586 C C . ILE A 1 320 ? -2.648 -21.503 13.317 1.00 29.70 320 ILE A C 1
ATOM 2588 O O . ILE A 1 320 ? -1.702 -22.242 13.676 1.00 29.70 320 ILE A O 1
#

Mean predicted aligned error: 20.01 Å

pLDDT: mean 70.04, std 23.74, range [21.25, 98.19]

Sequence (320 aa):
MEAESNNEFQIVLSEETKSDTILCHLSHNISAVAMEIRWFKETDCVCFYKNKRLIEGISYEDRVSLPTDELERGNVSLQLKELDVGDYLCQVINGDRTEEITIHTSFKTDEDGFEMLPQTIWSKKIDKKWTDKERTEMANSALSAVFHSLEKRDALKEDLQNINGAVLQTEKQTQTEENDIQKEDLSKQKSEHDDMNTGIETSKREEKETKPENKIKQLSNQQPGCSDQKLPDNDSKLAVLVVLHHTFDPEKIVPDSSKCVTRTDILTVDCLFYEDEGLLKCQKNSDAYDKVVHWLIEQGRKTGIRIHKSRYRLTIIYII

Organism: Culter alburnus (NCBI:txid194366)